Protein AF-A0A351MP19-F1 (afdb_monomer)

Solvent-accessible surface area (backbone atoms only — not comparable to full-atom values): 11324 Å² total; per-residue (Å²): 141,82,83,85,82,83,82,82,81,80,80,76,78,75,78,74,70,75,80,63,82,69,42,68,59,64,50,65,70,63,33,69,50,79,89,84,75,72,74,45,72,84,42,77,66,94,55,70,82,96,56,48,68,41,82,36,79,60,62,37,34,30,70,59,44,37,53,77,96,17,67,31,78,46,42,48,28,79,40,88,79,49,36,72,67,59,96,68,83,74,84,57,87,88,59,56,80,92,42,56,40,81,37,58,44,63,47,96,88,65,50,71,32,55,44,59,30,33,65,36,61,68,49,39,34,48,55,32,47,49,29,49,78,71,68,37,39,25,36,32,41,58,43,48,48,48,41,65,79,42,81,90,38,59,57,22,34,50,50,41,31,24,53,34,40,47,52,49,19,18,29,66,47,14,30,34,79,41,81,37,77,43,91,42,90,50,66,83,82,109

Radius of gyration: 21.26 Å; Cα contacts (8 Å, |Δi|>4): 312; chains: 1; bounding box: 38×35×91 Å

Mean predicted aligned error: 7.75 Å

Sequence (190 aa):
MGMMRLVVVTLAAAVAGGAGAQHQAMSVAEALTPYDGPVVTDVDTSRVDGKVMTGYQGWFMAPGDGYEPGWVHWGGVGGDPPRATVDMWPDMTEYGPDERFPANFRYADGRPGELFSSTVRATVLRHFEWMRDYGIDGAWIQRFTSCISNQADWNYQRTTAVLNLCREGANRTGRAFGVMYDTDFNQRAI

Foldseek 3Di:
DDDDDDDDDDPPPPPCPPPDPQAAFDALVRLPDDDDDAFDAPFPQVDPPPAQEEADDQFAFAPRNNFPDGGTQQAQQQDVVGDGPDPDQDDCVPPDPNFWHFTPDADPVGHTRTDGHLLDLSVLLVVLVCCLVVRHQAYAYEDEPCQCPDSVDSSNRSSSSSLSSNSVSCRVRNHHYHYDYDHDNDNVVD

Nearest PDB structures (foldseek):
  3rys-assembly2_B  TM=6.634E-01  e=2.072E-01  Paenarthrobacter aurescens TC1
  3pbm-assembly1_A  TM=6.446E-01  e=3.721E-01  Pseudomonas aeruginosa
  7zmb-assembly1_E  TM=4.858E-01  e=3.721E-01  Thermochaetoides thermophila DSM 1495
  9k73-assembly1_A  TM=6.131E-01  e=1.201E+00  Thermoanaerobacterium saccharolyticum
  1ikv-assembly1_A  TM=2.839E-01  e=1.314E-01  Human immunodeficiency virus 1

pLDDT: mean 88.24, std 17.85, range [34.69, 98.75]

Structure (mmCIF, N/CA/C/O backbone):
data_AF-A0A351MP19-F1
#
_entry.id   AF-A0A351MP19-F1
#
loop_
_atom_site.group_PDB
_atom_site.id
_atom_site.type_symbol
_atom_site.label_atom_id
_atom_site.label_alt_id
_atom_site.label_comp_id
_atom_site.label_asym_id
_atom_site.label_entity_id
_atom_site.label_seq_id
_atom_site.pdbx_PDB_ins_code
_atom_site.Cartn_x
_atom_site.Cartn_y
_atom_site.Cartn_z
_atom_site.occupancy
_atom_site.B_iso_or_equiv
_atom_site.auth_seq_id
_atom_site.auth_comp_id
_atom_site.auth_asym_id
_atom_site.auth_atom_id
_atom_site.pdbx_PDB_model_num
ATOM 1 N N . MET A 1 1 ? 13.961 6.591 -71.376 1.00 49.06 1 MET A N 1
ATOM 2 C CA . MET A 1 1 ? 14.781 6.820 -70.165 1.00 49.06 1 MET A CA 1
ATOM 3 C C . MET A 1 1 ? 14.248 8.054 -69.457 1.00 49.06 1 MET A C 1
ATOM 5 O O . MET A 1 1 ? 14.272 9.120 -70.049 1.00 49.06 1 MET A O 1
ATOM 9 N N . GLY A 1 2 ? 13.693 7.886 -68.254 1.00 43.91 2 GLY A N 1
ATOM 10 C CA . GLY A 1 2 ? 13.036 8.954 -67.489 1.00 43.91 2 GLY A CA 1
ATOM 11 C C . GLY A 1 2 ? 12.450 8.421 -66.179 1.00 43.91 2 GLY A C 1
ATOM 12 O O . GLY A 1 2 ? 11.254 8.212 -66.069 1.00 43.91 2 GLY A O 1
ATOM 13 N N . MET A 1 3 ? 13.361 8.102 -65.263 1.00 40.16 3 MET A N 1
ATOM 14 C CA . MET A 1 3 ? 13.259 7.571 -63.894 1.00 40.16 3 MET A CA 1
ATOM 15 C C . MET A 1 3 ? 11.912 7.740 -63.149 1.00 40.16 3 MET A C 1
ATOM 17 O O . MET A 1 3 ? 11.517 8.846 -62.789 1.00 40.16 3 MET A O 1
ATOM 21 N N . MET A 1 4 ? 11.261 6.615 -62.828 1.00 40.25 4 MET A N 1
ATOM 22 C CA . MET A 1 4 ? 10.110 6.539 -61.920 1.00 40.25 4 MET A CA 1
ATOM 23 C C . MET A 1 4 ? 10.607 6.645 -60.469 1.00 40.25 4 MET A C 1
ATOM 25 O O . MET A 1 4 ? 11.344 5.779 -59.999 1.00 40.25 4 MET A O 1
ATOM 29 N N . ARG A 1 5 ? 10.250 7.725 -59.765 1.00 43.53 5 ARG A N 1
ATOM 30 C CA . ARG A 1 5 ? 10.568 7.903 -58.339 1.00 43.53 5 ARG A CA 1
ATOM 31 C C . ARG A 1 5 ? 9.593 7.088 -57.491 1.00 43.53 5 ARG A C 1
ATOM 33 O O . ARG A 1 5 ? 8.423 7.441 -57.385 1.00 43.53 5 ARG A O 1
ATOM 40 N N . LEU A 1 6 ? 10.092 6.017 -56.883 1.00 36.94 6 LEU A N 1
ATOM 41 C CA . LEU A 1 6 ? 9.382 5.256 -55.861 1.00 36.94 6 LEU A CA 1
ATOM 42 C C . LEU A 1 6 ? 9.461 6.029 -54.535 1.00 36.94 6 LEU A C 1
ATOM 44 O O . LEU A 1 6 ? 10.543 6.183 -53.971 1.00 36.94 6 LEU A O 1
ATOM 48 N N . VAL A 1 7 ? 8.330 6.544 -54.056 1.00 42.56 7 VAL A N 1
ATOM 49 C CA . VAL A 1 7 ? 8.220 7.132 -52.715 1.00 42.56 7 VAL A CA 1
ATOM 50 C C . VAL A 1 7 ? 7.827 6.009 -51.762 1.00 42.56 7 VAL A C 1
ATOM 52 O O . VAL A 1 7 ? 6.696 5.533 -51.789 1.00 42.56 7 VAL A O 1
ATOM 55 N N . VAL A 1 8 ? 8.774 5.552 -50.945 1.00 43.69 8 VAL A N 1
ATOM 56 C CA . VAL A 1 8 ? 8.499 4.612 -49.854 1.00 43.69 8 VAL A CA 1
ATOM 57 C C . VAL A 1 8 ? 7.994 5.435 -48.673 1.00 43.69 8 VAL A C 1
ATOM 59 O O . VAL A 1 8 ? 8.759 6.160 -48.043 1.00 43.69 8 VAL A O 1
ATOM 62 N N . VAL A 1 9 ? 6.691 5.363 -48.404 1.00 40.19 9 VAL A N 1
ATOM 63 C CA . VAL A 1 9 ? 6.097 5.931 -47.190 1.00 40.19 9 VAL A CA 1
ATOM 64 C C . VAL A 1 9 ? 6.238 4.886 -46.091 1.00 40.19 9 VAL A C 1
ATOM 66 O O . VAL A 1 9 ? 5.477 3.923 -46.031 1.00 40.19 9 VAL A O 1
ATOM 69 N N . THR A 1 10 ? 7.243 5.046 -45.237 1.00 38.34 10 THR A N 1
ATOM 70 C CA . THR A 1 10 ? 7.389 4.222 -44.038 1.00 38.34 10 THR A CA 1
ATOM 71 C C . THR A 1 10 ? 6.330 4.667 -43.030 1.00 38.34 10 THR A C 1
ATOM 73 O O . THR A 1 10 ? 6.477 5.707 -42.390 1.00 38.34 10 THR A O 1
ATOM 76 N N . LEU A 1 11 ? 5.243 3.903 -42.892 1.00 37.41 11 LEU A N 1
ATOM 77 C CA . LEU A 1 11 ? 4.342 4.049 -41.750 1.00 37.41 11 LEU A CA 1
ATOM 78 C C . LEU A 1 11 ? 5.079 3.505 -40.519 1.00 37.41 11 LEU A C 1
ATOM 80 O O . LEU A 1 11 ? 5.076 2.304 -40.252 1.00 37.41 11 LEU A O 1
ATOM 84 N N . ALA A 1 12 ? 5.749 4.384 -39.778 1.00 39.72 12 ALA A N 1
ATOM 85 C CA . ALA A 1 12 ? 6.121 4.078 -38.408 1.00 39.72 12 ALA A CA 1
ATOM 86 C C . ALA A 1 12 ? 4.820 4.059 -37.596 1.00 39.72 12 ALA A C 1
ATOM 88 O O 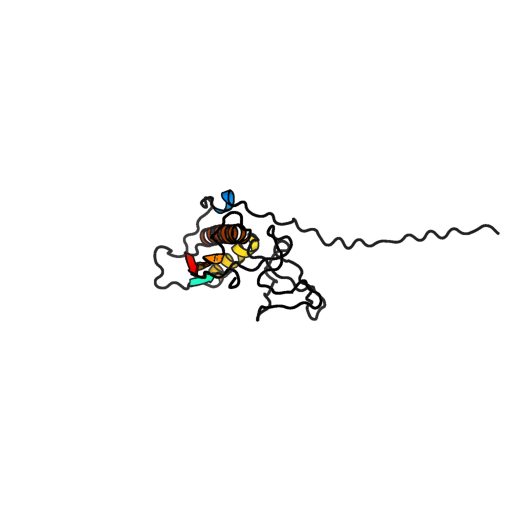. ALA A 1 12 ? 4.283 5.108 -37.242 1.00 39.72 12 ALA A O 1
ATOM 89 N N . ALA A 1 13 ? 4.278 2.867 -37.350 1.00 40.69 13 ALA A N 1
ATOM 90 C CA . ALA A 1 13 ? 3.271 2.693 -36.319 1.00 40.69 13 ALA A CA 1
ATOM 91 C C . ALA A 1 13 ? 3.952 3.006 -34.983 1.00 40.69 13 ALA A C 1
ATOM 93 O O . ALA A 1 13 ? 4.655 2.170 -34.416 1.00 40.69 13 ALA A O 1
ATOM 94 N N . ALA A 1 14 ? 3.796 4.241 -34.509 1.00 38.53 14 ALA A N 1
ATOM 95 C CA . ALA A 1 14 ? 4.039 4.546 -33.116 1.00 38.53 14 ALA A CA 1
ATOM 96 C C . ALA A 1 14 ? 3.057 3.682 -32.324 1.00 38.53 14 ALA A C 1
ATOM 98 O O . ALA A 1 14 ? 1.850 3.927 -32.329 1.00 38.53 14 ALA A O 1
ATOM 99 N N . VAL A 1 15 ? 3.570 2.637 -31.677 1.00 39.97 15 VAL A N 1
ATOM 100 C CA . VAL A 1 15 ? 2.883 2.036 -30.539 1.00 39.97 15 VAL A CA 1
ATOM 101 C C . VAL A 1 15 ? 2.849 3.144 -29.497 1.00 39.97 15 VAL A C 1
ATOM 103 O O . VAL A 1 15 ? 3.811 3.367 -28.768 1.00 39.97 15 VAL A O 1
ATOM 106 N N . ALA A 1 16 ? 1.763 3.912 -29.500 1.00 36.41 16 ALA A N 1
ATOM 107 C CA . ALA A 1 16 ? 1.390 4.728 -28.370 1.00 36.41 16 ALA A CA 1
ATOM 108 C C . ALA A 1 16 ? 1.079 3.741 -27.241 1.00 36.41 16 ALA A C 1
ATOM 110 O O . ALA A 1 16 ? -0.062 3.326 -27.056 1.00 36.41 16 ALA A O 1
ATOM 111 N N . GLY A 1 17 ? 2.120 3.301 -26.529 1.00 37.56 17 GLY A N 1
ATOM 112 C CA . GLY A 1 17 ? 1.947 2.872 -25.155 1.00 37.56 17 GLY A CA 1
ATOM 113 C C . GLY A 1 17 ? 1.295 4.059 -24.473 1.00 37.56 17 GLY A C 1
ATOM 114 O O . GLY A 1 17 ? 1.899 5.131 -24.424 1.00 37.56 17 GLY A O 1
ATOM 115 N N . GLY A 1 18 ? 0.022 3.917 -24.109 1.00 34.69 18 GLY A N 1
ATOM 116 C CA . GLY A 1 18 ? -0.700 4.968 -23.419 1.00 34.69 18 GLY A CA 1
ATOM 117 C C . GLY A 1 18 ? 0.140 5.367 -22.220 1.00 34.69 18 GLY A C 1
ATOM 118 O O . GLY A 1 18 ? 0.324 4.567 -21.307 1.00 34.69 18 GLY A O 1
ATOM 119 N N . ALA A 1 19 ? 0.706 6.571 -22.257 1.00 40.66 19 ALA A N 1
ATOM 120 C CA . ALA A 1 19 ? 1.254 7.190 -21.073 1.00 40.66 19 ALA A CA 1
ATOM 121 C C . ALA A 1 19 ? 0.043 7.475 -20.181 1.00 40.66 19 ALA A C 1
ATOM 123 O O . ALA A 1 19 ? -0.575 8.536 -20.272 1.00 40.66 19 ALA A O 1
ATOM 124 N N . GLY A 1 20 ? -0.361 6.470 -19.399 1.00 51.00 20 GLY A N 1
ATOM 125 C CA . GLY A 1 20 ? -1.205 6.687 -18.237 1.00 51.00 20 GLY A CA 1
ATOM 126 C C . GLY A 1 20 ? -0.564 7.799 -17.417 1.00 51.00 20 GLY A C 1
ATOM 127 O O . GLY A 1 20 ? 0.665 7.909 -17.381 1.00 51.00 20 GLY A O 1
ATOM 128 N N . ALA A 1 21 ? -1.387 8.679 -16.850 1.00 56.91 21 ALA A N 1
ATOM 129 C CA . ALA A 1 21 ? -0.898 9.755 -16.001 1.00 56.91 21 ALA A CA 1
ATOM 130 C C . ALA A 1 21 ? 0.102 9.170 -14.992 1.00 56.91 21 ALA A C 1
ATOM 132 O O . ALA A 1 21 ? -0.239 8.250 -14.253 1.00 56.91 21 ALA A O 1
ATOM 133 N N . GLN A 1 22 ? 1.349 9.646 -15.022 1.00 71.81 22 GLN A N 1
ATOM 134 C CA . GLN A 1 22 ? 2.359 9.197 -14.070 1.00 71.81 22 GLN A CA 1
ATOM 135 C C . GLN A 1 22 ? 1.891 9.582 -12.670 1.00 71.81 22 GLN A C 1
ATOM 137 O O . GLN A 1 22 ? 1.598 10.758 -12.421 1.00 71.81 22 GLN A O 1
ATOM 142 N N . HIS A 1 23 ? 1.826 8.601 -11.771 1.00 92.94 23 HIS A N 1
ATOM 143 C CA . HIS A 1 23 ? 1.527 8.874 -10.372 1.00 92.94 23 HIS A CA 1
ATOM 144 C C . HIS A 1 23 ? 2.607 9.780 -9.793 1.00 92.94 23 HIS A C 1
ATOM 146 O O . HIS A 1 23 ? 3.767 9.751 -10.207 1.00 92.94 23 HIS A O 1
ATOM 152 N N . GLN A 1 24 ? 2.203 10.625 -8.855 1.00 93.75 24 GLN A N 1
ATOM 153 C CA . GLN A 1 24 ? 3.095 11.554 -8.175 1.00 93.75 24 GLN A CA 1
ATOM 154 C C . GLN A 1 24 ? 3.256 11.107 -6.729 1.00 93.75 24 GLN A C 1
ATOM 156 O O . GLN A 1 24 ? 2.274 10.734 -6.086 1.00 93.75 24 GLN A O 1
ATOM 161 N N . ALA A 1 25 ? 4.482 11.178 -6.209 1.00 95.19 25 ALA A N 1
ATOM 162 C CA . ALA A 1 25 ? 4.711 10.955 -4.791 1.00 95.19 25 ALA A CA 1
ATOM 163 C C . ALA A 1 25 ? 3.924 11.970 -3.956 1.00 95.19 25 ALA A C 1
ATOM 165 O O . ALA A 1 25 ? 4.038 13.183 -4.141 1.00 95.19 25 ALA A O 1
ATOM 166 N N . MET A 1 26 ? 3.188 11.454 -2.976 1.00 96.12 26 MET A N 1
ATOM 167 C CA . MET A 1 26 ? 2.616 12.252 -1.903 1.00 96.12 26 MET A CA 1
ATOM 168 C C . MET A 1 26 ? 3.751 12.849 -1.070 1.00 96.12 26 MET A C 1
ATOM 170 O O . MET A 1 26 ? 4.668 12.138 -0.640 1.00 96.12 26 MET A O 1
ATOM 174 N N . SER A 1 27 ? 3.685 14.156 -0.815 1.00 95.94 27 SER A N 1
ATOM 175 C CA . SER A 1 27 ? 4.668 14.806 0.055 1.00 95.94 27 SER A CA 1
ATOM 176 C C . SER A 1 27 ? 4.526 14.311 1.499 1.00 95.94 27 SER A C 1
ATOM 178 O O . SER A 1 27 ? 3.437 13.953 1.942 1.00 95.94 27 SER A O 1
ATOM 180 N N . VAL A 1 28 ? 5.605 14.347 2.287 1.00 95.06 28 VAL A N 1
ATOM 181 C CA . VAL A 1 28 ? 5.530 13.977 3.716 1.00 95.06 28 VAL A CA 1
ATOM 182 C C . VAL A 1 28 ? 4.527 14.855 4.472 1.00 95.06 28 VAL A C 1
ATOM 184 O O . VAL A 1 28 ? 3.784 14.353 5.309 1.00 95.06 28 VAL A O 1
ATOM 187 N N . ALA A 1 29 ? 4.468 16.153 4.162 1.00 96.56 29 ALA A N 1
ATOM 188 C CA . ALA A 1 29 ? 3.532 17.078 4.800 1.00 96.56 29 ALA A CA 1
ATOM 189 C C . ALA A 1 29 ? 2.067 16.688 4.530 1.00 96.56 29 ALA A C 1
ATOM 191 O O . ALA A 1 29 ? 1.249 16.646 5.449 1.00 96.56 29 ALA A O 1
ATOM 192 N N . GLU A 1 30 ? 1.754 16.341 3.284 1.00 96.44 30 GLU A N 1
ATOM 193 C CA . GLU A 1 30 ? 0.435 15.852 2.882 1.00 96.44 30 GLU A CA 1
ATOM 194 C C . GLU A 1 30 ? 0.114 14.504 3.541 1.00 96.44 30 GLU A C 1
ATOM 196 O O . GLU A 1 30 ? -0.931 14.359 4.170 1.00 96.44 30 GLU A O 1
ATOM 201 N N . ALA A 1 31 ? 1.053 13.553 3.522 1.00 95.94 31 ALA A N 1
ATOM 202 C CA . ALA A 1 31 ? 0.867 12.231 4.120 1.00 95.94 31 ALA A CA 1
ATOM 203 C C . ALA A 1 31 ? 0.612 12.280 5.638 1.00 95.94 31 ALA A C 1
ATOM 205 O O . ALA A 1 31 ? -0.097 11.433 6.195 1.00 95.94 31 ALA A O 1
ATOM 206 N N . LEU A 1 32 ? 1.163 13.285 6.320 1.00 94.69 32 LEU A N 1
ATOM 207 C CA . LEU A 1 32 ? 0.968 13.513 7.752 1.00 94.69 32 LEU A CA 1
ATOM 208 C C . LEU A 1 32 ? -0.277 14.343 8.084 1.00 94.69 32 LEU A C 1
ATOM 210 O O . LEU A 1 32 ? -0.612 14.471 9.264 1.00 94.69 32 LEU A O 1
ATOM 214 N N . THR A 1 33 ? -0.976 14.881 7.085 1.00 96.19 33 THR A N 1
ATOM 215 C CA . THR A 1 33 ? -2.204 15.644 7.318 1.00 96.19 33 THR A CA 1
ATOM 216 C C . THR A 1 33 ? -3.306 14.708 7.842 1.00 96.19 33 THR A C 1
ATOM 218 O O . THR A 1 33 ? -3.500 13.614 7.296 1.00 96.19 33 THR A O 1
ATOM 221 N N . PRO A 1 34 ? -4.012 15.078 8.932 1.00 95.06 34 PRO A N 1
ATOM 222 C CA . PRO A 1 34 ? -5.155 14.314 9.419 1.00 95.06 34 PRO A CA 1
ATOM 223 C C . PRO A 1 34 ? -6.230 14.170 8.342 1.00 95.06 34 PRO A C 1
ATOM 225 O O . PRO A 1 34 ? -6.487 15.103 7.591 1.00 95.06 34 PRO A O 1
ATOM 228 N N . TYR A 1 35 ? -6.876 13.007 8.294 1.00 96.62 35 TYR A N 1
ATOM 229 C CA . TYR A 1 35 ? -7.996 12.791 7.384 1.00 96.62 35 TYR A CA 1
ATOM 230 C C . TYR A 1 35 ? -9.201 13.644 7.801 1.00 96.62 35 TYR A C 1
ATOM 232 O O . TYR A 1 35 ? -9.581 13.624 8.972 1.00 96.62 35 TYR A O 1
ATOM 240 N N . ASP A 1 36 ? -9.806 14.354 6.850 1.00 97.06 36 ASP A N 1
ATOM 241 C CA . ASP A 1 36 ? -10.944 15.262 7.052 1.00 97.06 36 ASP A CA 1
ATOM 242 C C . ASP A 1 36 ? -12.162 14.927 6.166 1.00 97.06 36 ASP A C 1
ATOM 244 O O . ASP A 1 36 ? -13.147 15.668 6.135 1.00 97.06 36 ASP A O 1
ATOM 248 N N . GLY A 1 37 ? -12.108 13.800 5.450 1.00 97.00 37 GLY A N 1
ATOM 249 C CA . GLY A 1 37 ? -13.165 13.352 4.549 1.00 97.00 37 GLY A CA 1
ATOM 250 C C . GLY A 1 37 ? -14.274 12.525 5.221 1.00 97.00 37 GLY A C 1
ATOM 251 O O . GLY A 1 37 ? -14.373 12.456 6.448 1.00 97.00 37 GLY A O 1
ATOM 252 N N . PRO A 1 38 ? -15.139 11.877 4.415 1.00 96.94 38 PRO A N 1
ATOM 253 C CA . PRO A 1 38 ? -16.258 11.080 4.913 1.00 96.94 38 PRO A CA 1
ATOM 254 C C . PRO A 1 38 ? -15.836 9.887 5.776 1.00 96.94 38 PRO A C 1
ATOM 256 O O . PRO A 1 38 ? -14.899 9.161 5.445 1.00 96.94 38 PRO A O 1
ATOM 259 N N . VAL A 1 39 ? -16.608 9.631 6.833 1.00 97.50 39 VAL A N 1
ATOM 260 C CA . VAL A 1 39 ? -16.409 8.499 7.744 1.00 97.50 39 VAL A CA 1
ATOM 261 C C . VAL A 1 39 ? -17.656 7.621 7.750 1.00 97.50 39 VAL A C 1
ATOM 263 O O . VAL A 1 39 ? -18.754 8.089 8.047 1.00 97.50 39 VAL A O 1
ATOM 266 N N . VAL A 1 40 ? -17.475 6.344 7.430 1.00 97.62 40 VAL A N 1
ATOM 267 C CA . VAL A 1 40 ? -18.477 5.280 7.556 1.00 97.62 40 VAL A CA 1
ATOM 268 C C . VAL A 1 40 ? -18.244 4.557 8.884 1.00 97.62 40 VAL A C 1
ATOM 270 O O . VAL A 1 40 ? -17.101 4.337 9.277 1.00 97.62 40 VAL A O 1
ATOM 273 N N . THR A 1 41 ? -19.309 4.185 9.595 1.00 95.19 41 THR A N 1
ATOM 274 C CA . THR A 1 41 ? -19.227 3.616 10.957 1.00 95.19 41 THR A CA 1
ATOM 275 C C . THR A 1 41 ? -19.912 2.252 11.078 1.00 95.19 41 THR A C 1
ATOM 277 O O . THR A 1 41 ? -20.517 1.950 12.104 1.00 95.19 41 THR A O 1
ATOM 280 N N . ASP A 1 42 ? -19.853 1.438 10.022 1.00 90.94 42 ASP A N 1
ATOM 281 C CA . ASP A 1 42 ? -20.509 0.122 9.966 1.00 90.94 42 ASP A CA 1
ATOM 282 C C . ASP A 1 42 ? -19.922 -0.880 10.975 1.00 90.94 42 ASP A C 1
ATOM 284 O O . ASP A 1 42 ? -20.651 -1.673 11.571 1.00 90.94 42 ASP A O 1
ATOM 28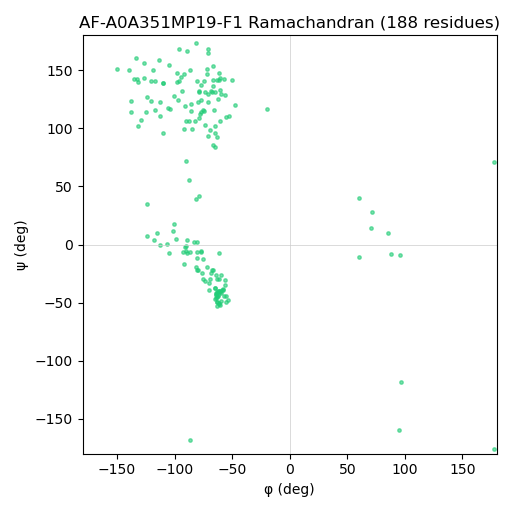8 N N . VAL A 1 43 ? -18.602 -0.845 11.186 1.00 95.00 43 VAL A N 1
ATOM 289 C CA . VAL A 1 43 ? -17.914 -1.642 12.211 1.00 95.00 43 VAL A CA 1
ATOM 290 C C . VAL A 1 43 ? -17.773 -0.813 13.484 1.00 95.00 43 VAL A C 1
ATOM 292 O O . VAL A 1 43 ? -17.278 0.312 13.453 1.00 95.00 43 VAL A O 1
ATOM 295 N N . ASP A 1 44 ? -18.132 -1.393 14.632 1.00 94.69 44 ASP A N 1
ATOM 296 C CA . ASP A 1 44 ? -17.743 -0.848 15.940 1.00 94.69 44 ASP A CA 1
ATOM 297 C C . ASP A 1 44 ? -16.216 -0.914 16.107 1.00 94.69 44 ASP A C 1
ATOM 299 O O . ASP A 1 44 ? -15.664 -1.978 16.387 1.00 94.69 44 ASP A O 1
ATOM 303 N N . THR A 1 45 ? -15.544 0.225 15.933 1.00 93.56 45 THR A N 1
ATOM 304 C CA . THR A 1 45 ? -14.085 0.369 16.051 1.00 93.56 45 THR A CA 1
ATOM 305 C C . THR A 1 45 ? -13.617 0.708 17.471 1.00 93.56 45 THR A C 1
ATOM 307 O O . THR A 1 45 ? -12.422 0.891 17.693 1.00 93.56 45 THR A O 1
ATOM 310 N N . SER A 1 46 ? -14.524 0.761 18.458 1.00 92.56 46 SER A N 1
ATOM 311 C CA . SER A 1 46 ? -14.175 1.046 19.861 1.00 92.56 46 SER A CA 1
ATOM 312 C C . SER A 1 46 ? -13.508 -0.132 20.582 1.00 92.56 46 SER A C 1
ATOM 314 O O . SER A 1 46 ? -12.977 0.030 21.682 1.00 92.56 46 SER A O 1
ATOM 316 N N . ARG A 1 47 ? -13.547 -1.328 19.981 1.00 91.94 47 ARG A N 1
ATOM 317 C CA . ARG A 1 47 ? -13.025 -2.579 20.540 1.00 91.94 47 ARG A CA 1
ATOM 318 C C . ARG A 1 47 ? -12.561 -3.528 19.440 1.00 91.94 47 ARG A C 1
ATOM 320 O O . ARG A 1 47 ? -13.105 -3.536 18.343 1.00 91.94 47 ARG A O 1
ATOM 327 N N . VAL A 1 48 ? -11.583 -4.365 19.776 1.00 93.00 48 VAL A N 1
ATOM 328 C CA . VAL A 1 48 ? -11.073 -5.430 18.894 1.00 93.00 48 VAL A CA 1
ATOM 329 C C . VAL A 1 48 ? -11.788 -6.770 19.105 1.00 93.00 48 VAL A C 1
ATOM 331 O O . VAL A 1 48 ? -11.697 -7.664 18.269 1.00 93.00 48 VAL A O 1
ATOM 334 N N . ASP A 1 49 ? -12.497 -6.927 20.224 1.00 95.56 49 ASP A N 1
ATOM 335 C CA . ASP A 1 49 ? -13.182 -8.175 20.560 1.00 95.56 49 ASP A CA 1
ATOM 336 C C . ASP A 1 49 ? -14.233 -8.539 19.498 1.00 95.56 49 ASP A C 1
ATOM 338 O O . ASP A 1 49 ? -15.006 -7.687 19.049 1.00 95.56 49 ASP A O 1
ATOM 342 N N . GLY A 1 50 ? -14.214 -9.803 19.068 1.00 95.81 50 GLY A N 1
ATOM 343 C CA . GLY A 1 50 ? -15.110 -10.323 18.036 1.00 95.81 50 GLY A CA 1
ATOM 344 C C . GLY A 1 50 ? -14.848 -9.809 16.615 1.00 95.81 50 GLY A C 1
ATOM 345 O O . GLY A 1 50 ? -15.723 -9.982 15.771 1.00 95.81 50 GLY A O 1
ATOM 346 N N . LYS A 1 51 ? -13.697 -9.172 16.340 1.00 96.94 51 LYS A N 1
ATOM 347 C CA . LYS A 1 51 ? -13.350 -8.646 15.008 1.00 96.94 51 LYS A CA 1
ATOM 348 C C . LYS A 1 51 ? -12.452 -9.581 14.206 1.00 96.94 51 LYS A C 1
ATOM 350 O O . LYS A 1 51 ? -11.479 -10.126 14.729 1.00 96.94 51 LYS A O 1
ATOM 355 N N . VAL A 1 52 ? -12.722 -9.688 12.908 1.00 97.75 52 VAL A N 1
ATOM 356 C CA . VAL A 1 52 ? -11.813 -10.294 11.929 1.00 97.75 52 VAL A CA 1
ATOM 357 C C . VAL A 1 52 ? -10.855 -9.220 11.423 1.00 97.75 52 VAL A C 1
ATOM 359 O O . VAL A 1 52 ? -11.229 -8.348 10.642 1.00 97.75 52 VAL A O 1
ATOM 362 N N . MET A 1 53 ? -9.604 -9.284 11.873 1.00 97.69 53 MET A N 1
ATOM 363 C CA . MET A 1 53 ? -8.558 -8.327 11.509 1.00 97.69 53 MET A CA 1
ATOM 364 C C . MET A 1 53 ? -7.516 -8.983 10.602 1.00 97.69 53 MET A C 1
ATOM 366 O O . MET A 1 53 ? -7.080 -10.100 10.876 1.00 97.69 53 MET A O 1
ATOM 370 N N . THR A 1 54 ? -7.058 -8.271 9.571 1.00 97.69 54 THR A N 1
ATOM 371 C CA . THR A 1 54 ? -5.932 -8.709 8.726 1.00 97.69 54 THR A CA 1
ATOM 372 C C . THR A 1 54 ? -4.650 -7.940 9.037 1.00 97.69 54 THR A C 1
ATOM 374 O O . THR A 1 54 ? -4.694 -6.791 9.471 1.00 97.69 54 THR A O 1
ATOM 377 N N . GLY A 1 55 ? -3.489 -8.537 8.772 1.00 97.38 55 GLY A N 1
ATOM 378 C CA . GLY A 1 55 ? -2.258 -7.767 8.581 1.00 97.38 55 GLY A CA 1
ATOM 379 C C . GLY A 1 55 ? -2.278 -7.086 7.211 1.00 97.38 55 GLY A C 1
ATOM 380 O O . GLY A 1 55 ? -2.742 -7.683 6.241 1.00 97.38 55 GLY A O 1
ATOM 381 N N . TYR A 1 56 ? -1.789 -5.849 7.122 1.00 97.81 56 TYR A N 1
ATOM 382 C CA . TYR A 1 56 ? -1.678 -5.126 5.856 1.00 97.81 56 TYR A CA 1
ATOM 383 C C . TYR A 1 56 ? -0.245 -4.648 5.622 1.00 97.81 56 TYR A C 1
ATOM 385 O O . TYR A 1 56 ? 0.260 -3.780 6.339 1.00 97.81 56 TYR A O 1
ATOM 393 N N . GLN A 1 57 ? 0.388 -5.202 4.587 1.00 95.19 57 GLN A N 1
ATOM 394 C CA . GLN A 1 57 ? 1.735 -4.861 4.134 1.00 95.19 57 GLN A CA 1
ATOM 395 C C . GLN A 1 57 ? 1.653 -4.129 2.792 1.00 95.19 57 GLN A C 1
ATOM 397 O O . GLN A 1 57 ? 1.565 -4.734 1.727 1.00 95.19 57 GLN A O 1
ATOM 402 N N . GLY A 1 58 ? 1.672 -2.797 2.826 1.00 95.50 58 GLY A N 1
ATOM 403 C CA . GLY A 1 58 ? 1.657 -1.978 1.611 1.00 95.50 58 GLY A CA 1
ATOM 404 C C . GLY A 1 58 ? 3.060 -1.723 1.059 1.00 95.50 58 GLY A C 1
ATOM 405 O O . GLY A 1 58 ? 3.470 -0.575 0.928 1.00 95.50 58 GLY A O 1
ATOM 406 N N . TRP A 1 59 ? 3.818 -2.78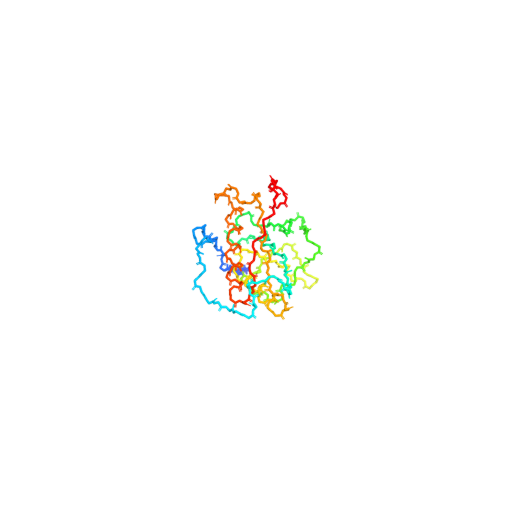6 0.791 1.00 94.62 59 TRP A N 1
ATOM 407 C CA . TRP A 1 59 ? 5.241 -2.694 0.447 1.00 94.62 59 TRP A CA 1
ATOM 408 C C . TRP A 1 59 ? 5.570 -2.908 -1.037 1.00 94.62 59 TRP A C 1
ATOM 410 O O . TRP A 1 59 ? 6.692 -2.659 -1.457 1.00 94.62 59 TRP A O 1
ATOM 420 N N . PHE A 1 60 ? 4.594 -3.297 -1.851 1.00 97.25 60 PHE A N 1
ATOM 421 C CA . PHE A 1 60 ? 4.776 -3.542 -3.277 1.00 97.25 60 PHE A CA 1
ATOM 422 C C . PHE A 1 60 ? 4.840 -2.224 -4.050 1.00 97.25 60 PHE A C 1
ATOM 424 O O . PHE A 1 60 ? 3.916 -1.427 -3.938 1.00 97.25 60 PHE A O 1
ATOM 431 N N . MET A 1 61 ? 5.901 -1.994 -4.822 1.00 96.81 61 MET A N 1
ATOM 432 C CA . MET A 1 61 ? 6.103 -0.750 -5.589 1.00 96.81 61 MET A CA 1
ATOM 433 C C . MET A 1 61 ? 6.367 -1.061 -7.060 1.00 96.81 61 MET A C 1
ATOM 435 O O . MET A 1 61 ? 6.833 -2.159 -7.379 1.00 96.81 61 MET A O 1
ATOM 439 N N . ALA A 1 62 ? 6.088 -0.108 -7.946 1.00 97.25 62 ALA A N 1
ATOM 440 C CA . ALA A 1 62 ? 6.240 -0.273 -9.386 1.00 97.25 62 ALA A CA 1
ATOM 441 C C . ALA A 1 62 ? 6.829 0.982 -10.057 1.00 97.25 62 ALA A C 1
ATOM 443 O O . ALA A 1 62 ? 6.587 2.100 -9.610 1.00 97.25 62 ALA A O 1
ATOM 444 N N . PRO A 1 63 ? 7.574 0.846 -11.170 1.00 95.94 63 PRO A N 1
ATOM 445 C CA . PRO A 1 63 ? 8.054 1.997 -11.927 1.00 95.94 63 PRO A CA 1
ATOM 446 C C . PRO A 1 63 ? 6.907 2.913 -12.372 1.00 95.94 63 PRO A C 1
ATOM 448 O O . PRO A 1 63 ? 5.957 2.458 -13.006 1.00 95.94 63 PRO A O 1
ATOM 451 N N . GLY A 1 64 ? 7.025 4.212 -12.090 1.00 94.94 64 GLY A N 1
ATOM 452 C CA . GLY A 1 64 ? 6.009 5.208 -12.452 1.00 94.94 64 GLY A CA 1
ATOM 453 C C . GLY A 1 64 ? 4.863 5.361 -11.444 1.00 94.94 64 GLY A C 1
ATOM 454 O O . GLY A 1 64 ? 3.900 6.064 -11.746 1.00 94.94 64 GLY A O 1
ATOM 455 N N . ASP A 1 65 ? 4.967 4.749 -10.259 1.00 96.06 65 ASP A N 1
ATOM 456 C CA . ASP A 1 65 ? 4.024 4.930 -9.144 1.00 96.06 65 ASP A CA 1
ATOM 457 C C . ASP A 1 65 ? 4.261 6.218 -8.319 1.00 96.06 65 ASP A C 1
ATOM 459 O O . ASP A 1 65 ? 3.554 6.487 -7.348 1.00 96.06 65 ASP A O 1
ATOM 463 N N . GLY A 1 66 ? 5.237 7.033 -8.726 1.00 94.75 66 GLY A N 1
ATOM 464 C CA . GLY A 1 66 ? 5.628 8.274 -8.060 1.00 94.75 66 GLY A CA 1
ATOM 465 C C . GLY A 1 66 ? 6.805 8.126 -7.097 1.00 94.75 66 GLY A C 1
ATOM 466 O O . GLY A 1 66 ? 7.342 9.144 -6.667 1.00 94.75 66 GLY A O 1
ATOM 467 N N . TYR A 1 67 ? 7.247 6.901 -6.799 1.00 94.75 67 TYR A N 1
ATOM 468 C CA . TYR A 1 67 ? 8.359 6.609 -5.901 1.00 94.75 67 TYR A CA 1
ATOM 469 C C . TYR A 1 67 ? 9.480 5.843 -6.619 1.00 94.75 67 TYR A C 1
ATOM 471 O O . TYR A 1 67 ? 9.264 4.939 -7.422 1.00 94.75 67 TYR A O 1
ATOM 479 N N . GLU A 1 68 ? 10.722 6.191 -6.295 1.00 92.75 68 GLU A N 1
ATOM 480 C CA . GLU A 1 68 ? 11.906 5.420 -6.687 1.00 92.75 68 GLU A CA 1
ATOM 481 C C . GLU A 1 68 ? 12.170 4.317 -5.647 1.00 92.75 68 GLU A C 1
ATOM 483 O O . GLU A 1 68 ? 11.853 4.527 -4.474 1.00 92.75 68 GLU A O 1
ATOM 488 N N . PRO A 1 69 ? 12.759 3.158 -6.015 1.00 92.44 69 PRO A N 1
ATOM 489 C CA . PRO A 1 69 ? 13.464 2.858 -7.272 1.00 92.44 69 PRO A CA 1
ATOM 490 C C . PRO A 1 69 ? 12.647 2.072 -8.325 1.00 92.44 69 PRO A C 1
ATOM 492 O O . PRO A 1 69 ? 13.227 1.433 -9.206 1.00 92.44 69 PRO A O 1
ATOM 495 N N . GLY A 1 70 ? 11.316 2.028 -8.219 1.00 94.44 70 GLY A N 1
ATOM 496 C CA . GLY A 1 70 ? 10.461 1.211 -9.085 1.00 94.44 70 GLY A CA 1
ATOM 497 C C . GLY A 1 70 ? 10.085 -0.131 -8.451 1.00 94.44 70 GLY A C 1
ATOM 498 O O . GLY A 1 70 ? 9.403 -0.147 -7.434 1.00 94.44 70 GLY A O 1
ATOM 499 N N . TRP A 1 71 ? 10.467 -1.268 -9.048 1.00 96.06 71 TRP A N 1
ATOM 500 C CA . TRP A 1 71 ? 10.032 -2.588 -8.562 1.00 96.06 71 TRP A CA 1
ATOM 501 C C . TRP A 1 71 ? 10.589 -2.914 -7.168 1.00 96.06 71 TRP A C 1
ATOM 503 O O . TRP A 1 71 ? 11.793 -3.107 -7.002 1.00 96.06 71 TRP A O 1
ATOM 513 N N . VAL A 1 72 ? 9.699 -3.055 -6.183 1.00 95.31 72 VAL A N 1
ATOM 514 C CA . VAL A 1 72 ? 10.030 -3.474 -4.809 1.00 95.31 72 VAL A CA 1
ATOM 515 C C . VAL A 1 72 ? 9.068 -4.585 -4.378 1.00 95.31 72 VAL A C 1
ATOM 517 O O . VAL A 1 72 ? 7.886 -4.543 -4.718 1.00 95.31 72 VAL A O 1
ATOM 520 N N . HIS A 1 73 ? 9.582 -5.606 -3.681 1.00 94.81 73 HIS A N 1
ATOM 521 C CA . HIS A 1 73 ? 8.893 -6.841 -3.246 1.00 94.81 73 HIS A CA 1
ATOM 522 C C . HIS A 1 73 ? 8.296 -7.743 -4.340 1.00 94.81 73 HIS A C 1
ATOM 524 O O . HIS A 1 73 ? 7.973 -8.898 -4.069 1.00 94.81 73 HIS A O 1
ATOM 530 N N . TRP A 1 74 ? 8.222 -7.280 -5.586 1.00 96.56 74 TRP A N 1
ATOM 531 C CA . TRP A 1 74 ? 7.838 -8.117 -6.722 1.00 96.56 74 TRP A CA 1
ATOM 532 C C . TRP A 1 74 ? 8.977 -9.006 -7.240 1.00 96.56 74 TRP A C 1
ATOM 534 O O . TRP A 1 74 ? 8.720 -10.038 -7.859 1.00 96.56 74 TRP A O 1
ATOM 544 N N . GLY A 1 75 ? 10.231 -8.636 -6.965 1.00 93.81 75 GLY A N 1
ATOM 545 C CA . GLY A 1 75 ? 11.428 -9.293 -7.486 1.00 93.81 75 GLY A CA 1
ATOM 546 C C . GLY A 1 75 ? 11.966 -8.608 -8.744 1.00 93.81 75 GLY A C 1
ATOM 547 O O . GLY A 1 75 ? 11.654 -7.456 -9.035 1.00 93.81 75 GLY A O 1
ATOM 548 N N . GLY A 1 76 ? 12.773 -9.327 -9.525 1.00 93.94 76 GLY A N 1
ATOM 549 C CA . GLY A 1 76 ? 13.300 -8.872 -10.816 1.00 93.94 76 GLY A CA 1
ATOM 550 C C . GLY A 1 76 ? 12.285 -8.977 -11.958 1.00 93.94 76 GLY A C 1
ATOM 551 O O . GLY A 1 76 ? 12.640 -9.437 -13.042 1.00 93.94 76 GLY A O 1
ATOM 552 N N . VAL A 1 77 ? 11.021 -8.610 -11.727 1.00 96.12 77 VAL A N 1
ATOM 553 C CA . VAL A 1 77 ? 9.908 -8.809 -12.680 1.00 96.12 77 VAL A CA 1
ATOM 554 C C . VAL A 1 77 ? 10.032 -7.961 -13.945 1.00 96.12 77 VAL A C 1
ATOM 556 O O . VAL A 1 77 ? 9.463 -8.319 -14.968 1.00 96.12 77 VAL A O 1
ATOM 559 N N . GLY A 1 78 ? 10.786 -6.861 -13.898 1.00 93.62 78 GLY A N 1
ATOM 560 C CA . GLY A 1 78 ? 11.132 -6.050 -15.070 1.00 93.62 78 GLY A CA 1
ATOM 561 C C . GLY A 1 78 ? 12.436 -6.456 -15.769 1.00 93.62 78 GLY A C 1
ATOM 562 O O . GLY A 1 78 ? 12.808 -5.819 -16.748 1.00 93.62 78 GLY A O 1
ATOM 563 N N . GLY A 1 79 ? 13.159 -7.457 -15.254 1.00 94.12 79 GLY A N 1
ATOM 564 C CA . GLY A 1 79 ? 14.441 -7.903 -15.806 1.00 94.12 79 GLY A CA 1
ATOM 565 C C . GLY A 1 79 ? 14.298 -8.846 -17.002 1.00 94.12 79 GLY A C 1
ATOM 566 O O . GLY A 1 79 ? 13.199 -9.298 -17.316 1.00 94.12 79 GLY A O 1
ATOM 567 N N . ASP A 1 80 ? 15.423 -9.175 -17.638 1.00 94.00 80 ASP A N 1
ATOM 568 C CA . ASP A 1 80 ? 15.515 -10.166 -18.715 1.00 94.00 80 ASP A CA 1
ATOM 569 C C . ASP A 1 80 ? 16.651 -11.174 -18.410 1.00 94.00 80 ASP A C 1
ATOM 571 O O . ASP A 1 80 ? 17.825 -10.793 -18.452 1.00 94.00 80 ASP A O 1
ATOM 575 N N . PRO A 1 81 ? 16.346 -12.432 -18.027 1.00 93.38 81 PRO A N 1
ATOM 576 C CA . PRO A 1 81 ? 15.005 -12.988 -17.859 1.00 93.38 81 PRO A CA 1
ATOM 577 C C . PRO A 1 81 ? 14.289 -12.436 -16.608 1.00 93.38 81 PRO A C 1
ATOM 579 O O . PRO A 1 81 ? 14.941 -12.121 -15.605 1.00 93.38 81 PRO A O 1
ATOM 582 N N . PRO A 1 82 ? 12.948 -12.363 -16.621 1.00 95.25 82 PRO A N 1
ATOM 583 C CA . PRO A 1 82 ? 12.163 -11.879 -15.489 1.00 95.25 82 PRO A CA 1
ATOM 584 C C . PRO A 1 82 ? 12.153 -12.895 -14.335 1.00 95.25 82 PRO A C 1
ATOM 586 O O . PRO A 1 82 ? 12.152 -14.110 -14.551 1.00 95.25 82 PRO A O 1
ATOM 589 N N . ARG A 1 83 ? 12.118 -12.416 -13.084 1.00 95.31 83 ARG A N 1
ATOM 590 C CA . ARG A 1 83 ? 12.008 -13.273 -11.885 1.00 95.31 83 ARG A CA 1
ATOM 591 C C . ARG A 1 83 ? 11.039 -12.676 -10.870 1.00 95.31 83 ARG A C 1
ATOM 593 O O . ARG A 1 83 ? 11.262 -11.560 -10.413 1.00 95.31 83 ARG A O 1
ATOM 600 N N . ALA A 1 84 ? 10.012 -13.428 -10.487 1.00 95.06 84 ALA A N 1
ATOM 601 C CA . ALA A 1 84 ? 9.106 -13.059 -9.402 1.00 95.06 84 ALA A CA 1
ATOM 602 C C . ALA A 1 84 ? 9.596 -13.634 -8.064 1.00 95.06 84 ALA A C 1
ATOM 604 O O . ALA A 1 84 ? 10.182 -14.717 -8.034 1.00 95.06 84 ALA A O 1
ATOM 605 N N . THR A 1 85 ? 9.356 -12.914 -6.970 1.00 94.12 85 THR A N 1
ATOM 606 C CA . THR A 1 85 ? 9.635 -13.376 -5.592 1.00 94.12 85 THR A CA 1
ATOM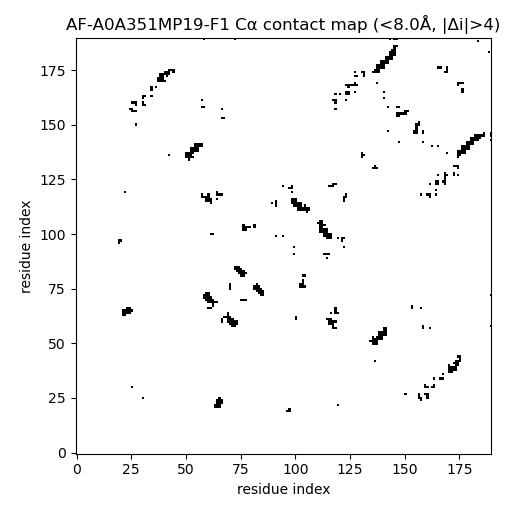 607 C C . THR A 1 85 ? 8.376 -13.732 -4.808 1.00 94.12 85 THR A C 1
ATOM 609 O O . THR A 1 85 ? 8.475 -14.110 -3.646 1.00 94.12 85 THR A O 1
ATOM 612 N N . VAL A 1 86 ? 7.202 -13.596 -5.425 1.00 94.50 86 VAL A N 1
ATOM 613 C CA . VAL A 1 86 ? 5.907 -13.936 -4.828 1.00 94.50 86 VAL A CA 1
ATOM 614 C C . VAL A 1 86 ? 5.490 -15.353 -5.211 1.00 94.50 86 VAL A C 1
ATOM 616 O O . VAL A 1 86 ? 5.715 -15.783 -6.343 1.00 94.50 86 VAL A O 1
ATOM 619 N N . ASP A 1 87 ? 4.839 -16.055 -4.286 1.00 94.00 87 ASP A N 1
ATOM 620 C CA . ASP A 1 87 ? 4.291 -17.395 -4.540 1.00 94.00 87 ASP A CA 1
ATOM 621 C C . ASP A 1 87 ? 3.013 -17.347 -5.391 1.00 94.00 87 ASP A C 1
ATOM 623 O O . ASP A 1 87 ? 2.716 -18.277 -6.141 1.00 94.00 87 ASP A O 1
ATOM 627 N N . MET A 1 88 ? 2.249 -16.255 -5.276 1.00 94.75 88 MET A N 1
ATOM 628 C CA . MET A 1 88 ? 0.978 -16.054 -5.967 1.00 94.75 88 MET A CA 1
ATOM 629 C C . MET A 1 88 ? 1.014 -14.764 -6.781 1.00 94.75 88 MET A C 1
ATOM 631 O O . MET A 1 88 ? 1.311 -13.690 -6.256 1.00 94.75 88 MET A O 1
ATOM 635 N N . TRP A 1 89 ? 0.690 -14.875 -8.069 1.00 94.44 89 TRP A N 1
ATOM 636 C CA . TRP A 1 89 ? 0.499 -13.719 -8.940 1.00 94.44 89 TRP A CA 1
ATOM 637 C C . TRP A 1 89 ? -0.886 -13.108 -8.685 1.00 94.44 89 TRP A C 1
ATOM 639 O O . TRP A 1 89 ? -1.861 -13.866 -8.672 1.00 94.44 89 TRP A O 1
ATOM 649 N N . PRO A 1 90 ? -1.007 -11.784 -8.482 1.00 95.19 90 PRO A N 1
ATOM 650 C CA . PRO A 1 90 ? -2.296 -11.171 -8.185 1.00 95.19 90 PRO A CA 1
ATOM 651 C C . PRO A 1 90 ? -3.246 -11.267 -9.382 1.00 95.19 90 PRO A C 1
ATOM 653 O O . PRO A 1 90 ? -2.840 -11.095 -10.536 1.00 95.19 90 PRO A O 1
ATOM 656 N N . ASP A 1 91 ? -4.527 -11.508 -9.104 1.00 95.19 91 ASP A N 1
ATOM 657 C CA . ASP A 1 91 ? -5.563 -11.312 -10.109 1.00 95.19 91 ASP A CA 1
ATOM 658 C C . ASP A 1 91 ? -5.819 -9.816 -10.268 1.00 95.19 91 ASP A C 1
ATOM 660 O O . ASP A 1 91 ? -6.253 -9.129 -9.343 1.00 95.19 91 ASP A O 1
ATOM 664 N N . MET A 1 92 ? -5.522 -9.308 -11.458 1.00 96.50 92 MET A N 1
ATOM 665 C CA . MET A 1 92 ? -5.651 -7.894 -11.746 1.00 96.50 92 MET A CA 1
ATOM 666 C C . MET A 1 92 ? -7.033 -7.529 -12.292 1.00 96.50 92 MET A C 1
ATOM 668 O O . MET A 1 92 ? -7.243 -6.356 -12.554 1.00 96.50 92 MET A O 1
ATOM 672 N N . THR A 1 93 ? -7.990 -8.442 -12.501 1.00 95.81 93 THR A N 1
ATOM 673 C CA . THR A 1 93 ? -9.240 -8.154 -13.248 1.00 95.81 93 THR A CA 1
ATOM 674 C C . THR A 1 93 ? -10.089 -6.997 -12.716 1.00 95.81 93 THR A C 1
ATOM 676 O O . THR A 1 93 ? -10.725 -6.320 -13.518 1.00 95.81 93 THR A O 1
ATOM 679 N N . GLU A 1 94 ? -10.079 -6.729 -11.410 1.00 97.25 94 GLU A N 1
ATOM 680 C CA . GLU A 1 94 ? -10.869 -5.650 -10.785 1.00 97.25 94 GLU A CA 1
ATOM 681 C C . GLU A 1 94 ? -10.146 -4.291 -10.729 1.00 97.25 94 GLU A C 1
ATOM 683 O O . GLU A 1 94 ? -10.748 -3.277 -10.367 1.00 97.25 94 GLU A O 1
ATOM 688 N N . TYR A 1 95 ? -8.860 -4.249 -11.088 1.00 97.75 95 TYR A N 1
ATOM 689 C CA . TYR A 1 95 ? -8.063 -3.024 -11.079 1.00 97.75 95 TYR A CA 1
ATOM 690 C C . TYR A 1 95 ? -8.327 -2.179 -12.328 1.00 97.75 95 TYR A C 1
ATOM 692 O O . TYR A 1 95 ? -8.453 -2.687 -13.449 1.00 97.75 95 TYR A O 1
ATOM 700 N N . GLY A 1 96 ? -8.382 -0.869 -12.137 1.00 96.69 96 GLY A N 1
ATOM 701 C CA . GLY A 1 96 ? -8.453 0.134 -13.183 1.00 96.69 96 GLY A CA 1
ATOM 702 C C . GLY A 1 96 ? -7.142 0.267 -13.965 1.00 96.69 96 GLY A C 1
ATOM 703 O O . GLY A 1 96 ? -6.107 -0.288 -13.586 1.00 96.69 96 GLY A O 1
ATOM 704 N N . PRO A 1 97 ? -7.172 0.984 -15.099 1.00 95.25 97 PRO A N 1
ATOM 705 C CA . PRO A 1 97 ? -5.994 1.186 -15.941 1.00 95.25 97 PRO A CA 1
ATOM 706 C C . PRO A 1 97 ? -4.875 1.973 -15.244 1.00 95.25 97 PRO A C 1
ATOM 708 O O . PRO A 1 97 ? -3.714 1.796 -15.589 1.00 95.25 97 PRO A O 1
ATOM 711 N N . ASP A 1 98 ? -5.201 2.823 -14.271 1.00 95.25 98 ASP A N 1
ATOM 712 C CA . ASP A 1 98 ? -4.243 3.614 -13.495 1.00 95.25 98 ASP A CA 1
ATOM 713 C C . ASP A 1 98 ? -3.518 2.801 -12.415 1.00 95.25 98 ASP A C 1
ATOM 715 O O . ASP A 1 98 ? -2.596 3.297 -11.786 1.00 95.25 98 ASP A O 1
ATOM 719 N N . GLU A 1 99 ? -3.877 1.542 -12.204 1.00 96.94 99 GLU A N 1
ATOM 720 C CA . GLU A 1 99 ? -3.318 0.715 -11.126 1.00 96.94 99 GLU A CA 1
ATOM 721 C C . GLU A 1 99 ? -2.471 -0.438 -11.652 1.00 96.94 99 GLU A C 1
ATOM 723 O O . GLU A 1 99 ? -1.943 -1.236 -10.879 1.00 96.94 99 GLU A O 1
ATOM 728 N N . ARG A 1 100 ? -2.368 -0.541 -12.977 1.00 97.38 100 ARG A N 1
ATOM 729 C CA . ARG A 1 100 ? -1.740 -1.648 -13.684 1.00 97.38 100 ARG A CA 1
ATOM 730 C C . ARG A 1 100 ? -0.396 -1.214 -14.237 1.00 97.38 100 ARG A C 1
ATOM 732 O O . ARG A 1 100 ? -0.312 -0.357 -15.114 1.00 97.38 100 ARG A O 1
ATOM 739 N N . PHE A 1 101 ? 0.650 -1.866 -13.756 1.00 96.75 101 PHE A N 1
ATOM 740 C CA . PHE A 1 101 ? 2.022 -1.645 -14.180 1.00 96.75 101 PHE A CA 1
ATOM 741 C C . PHE A 1 101 ? 2.524 -2.887 -14.923 1.00 96.75 101 PHE A C 1
ATOM 743 O O . PHE A 1 101 ? 2.498 -3.986 -14.357 1.00 96.75 101 PHE A O 1
ATOM 750 N N . PRO A 1 102 ? 2.968 -2.758 -16.186 1.00 95.44 102 PRO A N 1
ATOM 751 C CA . PRO A 1 102 ? 3.387 -3.905 -16.980 1.00 95.44 102 PRO A CA 1
ATOM 752 C C . PRO A 1 102 ? 4.712 -4.475 -16.462 1.00 95.44 102 PRO A C 1
ATOM 754 O O . PRO A 1 102 ? 5.730 -3.785 -16.425 1.00 95.44 102 PRO A O 1
ATOM 757 N N . ALA A 1 103 ? 4.711 -5.758 -16.110 1.00 95.94 103 ALA A N 1
ATOM 758 C CA . ALA A 1 103 ? 5.913 -6.533 -15.830 1.00 95.94 103 ALA A CA 1
ATOM 759 C C . ALA A 1 103 ? 6.450 -7.186 -17.116 1.00 95.94 103 ALA A C 1
ATOM 761 O O . ALA A 1 103 ? 5.741 -7.305 -18.117 1.00 95.94 103 ALA A O 1
ATOM 762 N N . ASN A 1 104 ? 7.682 -7.699 -17.090 1.00 96.44 104 ASN A N 1
ATOM 763 C CA . ASN A 1 104 ? 8.236 -8.488 -18.195 1.00 96.44 104 ASN A CA 1
ATOM 764 C C . ASN A 1 104 ? 7.766 -9.958 -18.147 1.00 96.44 104 ASN A C 1
ATOM 766 O O . ASN A 1 104 ? 8.525 -10.877 -18.424 1.00 96.44 104 ASN A O 1
ATOM 770 N N . PHE A 1 105 ? 6.503 -10.193 -17.787 1.00 95.06 105 PHE A N 1
ATOM 771 C CA . PHE A 1 105 ? 5.841 -11.498 -17.851 1.00 95.06 105 PHE A CA 1
ATOM 772 C C . PHE A 1 105 ? 4.722 -11.466 -18.891 1.00 95.06 105 PHE A C 1
ATOM 774 O O . PHE A 1 105 ? 4.214 -10.403 -19.250 1.00 95.06 105 PHE A O 1
ATOM 781 N N . ARG A 1 106 ? 4.319 -12.639 -19.387 1.00 95.00 106 ARG A N 1
ATOM 782 C CA . ARG A 1 106 ? 3.162 -12.789 -20.277 1.00 95.00 106 ARG A CA 1
ATOM 783 C C . ARG A 1 106 ? 2.312 -13.972 -19.850 1.00 95.00 106 ARG A C 1
ATOM 785 O O . ARG A 1 106 ? 2.845 -15.011 -19.465 1.00 95.00 106 ARG A O 1
ATOM 792 N N . TYR A 1 107 ? 1.001 -13.816 -19.963 1.00 92.69 107 TYR A N 1
ATOM 793 C CA . TYR A 1 107 ? 0.058 -14.919 -19.842 1.00 92.69 107 TYR A CA 1
ATOM 794 C C . TYR A 1 107 ? 0.154 -15.848 -21.060 1.00 92.69 107 TYR A C 1
ATOM 796 O O . TYR A 1 107 ? 0.696 -15.482 -22.106 1.00 92.69 107 TYR A O 1
ATOM 804 N N . ALA A 1 108 ? -0.410 -17.053 -20.944 1.00 94.75 108 ALA A N 1
ATOM 805 C CA . ALA A 1 108 ? -0.419 -18.043 -22.026 1.00 94.75 108 ALA A CA 1
ATOM 806 C C . ALA A 1 108 ? -1.125 -17.545 -23.303 1.00 94.75 108 ALA A C 1
ATOM 808 O O . ALA A 1 108 ? -0.796 -17.979 -24.402 1.00 94.75 108 ALA A O 1
ATOM 809 N N . ASP A 1 109 ? -2.068 -16.614 -23.159 1.00 94.50 109 ASP A N 1
ATOM 810 C CA . ASP A 1 109 ? -2.780 -15.961 -24.263 1.00 94.50 109 ASP A CA 1
ATOM 811 C C . ASP A 1 109 ? -2.012 -14.773 -24.883 1.00 94.50 109 ASP A C 1
ATOM 813 O O . ASP A 1 109 ? -2.508 -14.115 -25.796 1.00 94.50 109 ASP A O 1
ATOM 817 N N . GLY A 1 110 ? -0.795 -14.492 -24.407 1.00 93.94 110 GLY A N 1
ATOM 818 C CA . GLY A 1 110 ? 0.081 -13.436 -24.910 1.00 93.94 110 GLY A CA 1
ATOM 819 C C . GLY A 1 110 ? -0.126 -12.058 -24.275 1.00 93.94 110 GLY A C 1
ATOM 820 O O . GLY A 1 110 ? 0.707 -11.169 -24.508 1.00 93.94 110 GLY A O 1
ATOM 821 N N . ARG A 1 111 ? -1.169 -11.864 -23.450 1.00 93.19 111 ARG A N 1
ATOM 822 C CA . ARG A 1 111 ? -1.372 -10.609 -22.707 1.00 93.19 111 ARG A CA 1
ATOM 823 C C . ARG A 1 111 ? -0.186 -10.333 -21.770 1.00 93.19 111 ARG A C 1
ATOM 825 O O . ARG A 1 111 ? 0.380 -11.284 -21.223 1.00 93.19 111 ARG A O 1
ATOM 832 N N . PRO A 1 112 ? 0.221 -9.061 -21.588 1.00 92.94 112 PRO A N 1
ATOM 833 C CA . PRO A 1 112 ? 1.254 -8.719 -20.614 1.00 92.94 112 PRO A CA 1
ATOM 834 C C . PRO A 1 112 ? 0.783 -9.066 -19.197 1.00 92.94 112 PRO A C 1
ATOM 836 O O . PRO A 1 112 ? -0.387 -8.886 -18.866 1.00 92.94 112 PRO A O 1
ATOM 839 N N . GLY A 1 113 ? 1.698 -9.570 -18.374 1.00 95.81 113 GLY A N 1
ATOM 840 C CA . GLY A 1 113 ? 1.503 -9.661 -16.934 1.00 95.81 113 GLY A CA 1
ATOM 841 C C . GLY A 1 113 ? 1.564 -8.262 -16.336 1.00 95.81 113 GLY A C 1
ATOM 842 O O . GLY A 1 113 ? 2.501 -7.512 -16.606 1.00 95.81 113 GLY A O 1
ATOM 843 N N . GLU A 1 114 ? 0.572 -7.914 -15.531 1.00 97.31 114 GLU A N 1
ATOM 844 C CA . GLU A 1 114 ? 0.474 -6.616 -14.866 1.00 97.31 114 GLU A CA 1
ATOM 845 C C . GLU A 1 114 ? 0.490 -6.819 -13.351 1.00 97.31 114 GLU A C 1
ATOM 847 O O . GLU A 1 114 ? 0.046 -7.856 -12.854 1.00 97.31 114 GLU A O 1
ATOM 852 N N . LEU A 1 115 ? 1.014 -5.833 -12.632 1.00 97.94 115 LEU A N 1
ATOM 853 C CA . LEU A 1 115 ? 1.095 -5.796 -11.173 1.00 97.94 115 LEU A CA 1
ATOM 854 C C . LEU A 1 115 ? 0.627 -4.430 -10.672 1.00 97.94 115 LEU A C 1
ATOM 856 O O . LEU A 1 115 ? 0.631 -3.465 -11.433 1.00 97.94 115 LEU A O 1
ATOM 860 N N . PHE A 1 116 ? 0.252 -4.342 -9.399 1.00 98.06 116 PHE A N 1
ATOM 861 C CA . PHE A 1 116 ? -0.091 -3.073 -8.761 1.00 98.06 116 PHE A CA 1
ATOM 862 C C . PHE A 1 116 ? 1.091 -2.465 -7.996 1.00 98.06 116 PHE A C 1
ATOM 864 O O . PHE A 1 116 ? 2.089 -3.131 -7.706 1.00 98.06 116 PHE A O 1
ATOM 871 N N . SER A 1 117 ? 0.926 -1.202 -7.604 1.00 98.00 117 SER A N 1
ATOM 872 C CA . SER A 1 117 ? 1.725 -0.566 -6.557 1.00 98.00 117 SER A CA 1
ATOM 873 C C . SER A 1 117 ? 0.852 -0.145 -5.371 1.00 98.00 117 SER A C 1
ATOM 875 O O . SER A 1 117 ? -0.276 0.326 -5.543 1.00 98.00 117 SER A O 1
ATOM 877 N N . SER A 1 118 ? 1.378 -0.331 -4.161 1.00 97.94 118 SER A N 1
ATOM 878 C CA . SER A 1 118 ? 0.748 -0.006 -2.880 1.00 97.94 118 SER A CA 1
ATOM 879 C C . SER A 1 118 ? 0.775 1.488 -2.542 1.00 97.94 118 SER A C 1
ATOM 881 O O . SER A 1 118 ? 0.175 1.882 -1.544 1.00 97.94 118 SER A O 1
ATOM 883 N N . THR A 1 119 ? 1.451 2.322 -3.336 1.00 96.88 119 THR A N 1
ATOM 884 C CA . THR A 1 119 ? 1.419 3.793 -3.220 1.00 96.88 119 THR A CA 1
ATOM 885 C C . THR A 1 119 ? 0.357 4.439 -4.105 1.00 96.88 119 THR A C 1
ATOM 887 O O . THR A 1 119 ? 0.089 5.632 -3.971 1.00 96.88 119 THR A O 1
ATOM 890 N N . VAL A 1 120 ? -0.309 3.660 -4.962 1.00 97.88 120 VAL A N 1
ATOM 891 C CA . VAL A 1 120 ? -1.430 4.145 -5.768 1.00 97.88 120 VAL A CA 1
ATOM 892 C C . VAL A 1 120 ? -2.699 4.176 -4.921 1.00 97.88 120 VAL A C 1
ATOM 894 O O . VAL A 1 120 ? -3.140 3.157 -4.385 1.00 97.88 120 VAL A O 1
ATOM 897 N N . ARG A 1 121 ? -3.320 5.357 -4.817 1.00 97.75 121 ARG A N 1
ATOM 898 C CA . ARG A 1 121 ? -4.516 5.573 -3.986 1.00 97.75 121 ARG A CA 1
ATOM 899 C C . ARG A 1 121 ? -5.650 4.614 -4.331 1.00 97.75 121 ARG A C 1
ATOM 901 O O . ARG A 1 121 ? -6.211 4.006 -3.425 1.00 97.75 121 ARG A O 1
ATOM 908 N N . ALA A 1 122 ? -5.983 4.479 -5.612 1.00 98.12 122 ALA A N 1
ATOM 909 C CA . ALA A 1 122 ? -7.068 3.603 -6.045 1.00 98.12 122 ALA A CA 1
ATOM 910 C C . ALA A 1 122 ? -6.832 2.146 -5.590 1.00 98.12 122 ALA A C 1
ATOM 912 O O . ALA A 1 122 ? -7.761 1.517 -5.078 1.00 98.12 122 ALA A O 1
ATOM 913 N N . THR A 1 123 ? -5.578 1.667 -5.639 1.00 98.56 123 THR A N 1
ATOM 914 C CA . THR A 1 123 ? -5.207 0.299 -5.247 1.00 98.56 123 THR A CA 1
ATOM 915 C C . THR A 1 123 ? -5.558 0.064 -3.786 1.00 98.56 123 THR A C 1
ATOM 917 O O . THR A 1 123 ? -6.247 -0.897 -3.442 1.00 98.56 123 THR A O 1
ATOM 920 N N . VAL A 1 124 ? -5.103 0.968 -2.914 1.00 98.62 124 VAL A N 1
ATOM 921 C CA . VAL A 1 124 ? -5.328 0.852 -1.471 1.00 98.62 124 VAL A CA 1
ATOM 922 C C . VAL A 1 124 ? -6.816 0.949 -1.154 1.00 98.62 124 VAL A C 1
ATOM 924 O O . VAL A 1 124 ? -7.324 0.137 -0.386 1.00 98.62 124 VAL A O 1
ATOM 927 N N . LEU A 1 125 ? -7.542 1.885 -1.771 1.00 98.56 125 LEU A N 1
ATOM 928 C CA . LEU A 1 125 ? -8.982 2.013 -1.545 1.00 98.56 125 LEU A CA 1
ATOM 929 C C . LEU A 1 125 ? -9.744 0.744 -1.935 1.00 98.56 125 LEU A C 1
ATOM 931 O O . LEU A 1 125 ? -10.589 0.308 -1.155 1.00 98.56 125 LEU A O 1
ATOM 935 N N . ARG A 1 126 ? -9.396 0.098 -3.054 1.00 98.56 126 ARG A N 1
ATOM 936 C CA . ARG A 1 126 ? -10.001 -1.186 -3.435 1.00 98.56 126 ARG A CA 1
ATOM 937 C C . ARG A 1 126 ? -9.713 -2.291 -2.437 1.00 98.56 126 ARG A C 1
ATOM 939 O O . ARG A 1 126 ? -10.612 -3.054 -2.112 1.00 98.56 126 ARG A O 1
ATOM 946 N N . HIS A 1 127 ? -8.493 -2.378 -1.908 1.00 98.75 127 HIS A N 1
ATOM 947 C CA . HIS A 1 127 ? -8.197 -3.379 -0.881 1.00 98.75 127 HIS A CA 1
ATOM 948 C C . HIS A 1 127 ? -9.118 -3.221 0.341 1.00 98.75 127 HIS A C 1
ATOM 950 O O . HIS A 1 127 ? -9.576 -4.214 0.900 1.00 98.75 127 HIS A O 1
ATOM 956 N N . PHE A 1 128 ? -9.435 -1.984 0.735 1.00 98.69 128 PHE A N 1
ATOM 957 C CA . PHE A 1 128 ? -10.394 -1.709 1.809 1.00 98.69 128 PHE A CA 1
ATOM 958 C C . PHE A 1 128 ? -11.854 -1.960 1.397 1.00 98.69 128 PHE A C 1
ATOM 960 O O . PHE A 1 128 ? -12.655 -2.386 2.231 1.00 98.69 128 PHE A O 1
ATOM 967 N N . GLU A 1 129 ? -12.211 -1.755 0.128 1.00 98.50 129 GLU A N 1
ATOM 968 C CA . GLU A 1 129 ? -13.516 -2.159 -0.414 1.00 98.50 129 GLU A CA 1
ATOM 969 C C . GLU A 1 129 ? -13.685 -3.681 -0.352 1.00 98.50 129 GLU A C 1
ATOM 971 O O . GLU A 1 129 ? -14.684 -4.150 0.182 1.00 98.50 129 GLU A O 1
ATOM 976 N N . TRP A 1 130 ? -12.671 -4.457 -0.742 1.00 98.56 130 TRP A N 1
ATOM 977 C CA . TRP A 1 130 ? -12.669 -5.909 -0.560 1.00 98.56 130 TRP A CA 1
ATOM 978 C C . TRP A 1 130 ? -12.787 -6.308 0.908 1.00 98.56 130 TRP A C 1
ATOM 980 O O . TRP A 1 130 ? -13.554 -7.209 1.234 1.00 98.56 130 TRP A O 1
ATOM 990 N N . MET A 1 131 ? -12.085 -5.631 1.822 1.00 98.62 131 MET A N 1
ATOM 991 C CA . MET A 1 131 ? -12.252 -5.910 3.252 1.00 98.62 131 MET A CA 1
ATOM 992 C C . MET A 1 131 ? -13.710 -5.743 3.689 1.00 98.62 131 MET A C 1
ATOM 994 O O . MET A 1 131 ? -14.235 -6.604 4.389 1.00 98.62 131 MET A O 1
ATOM 998 N N . ARG A 1 132 ? -14.388 -4.678 3.248 1.00 98.25 132 ARG A N 1
ATOM 999 C CA . ARG A 1 132 ? -15.821 -4.496 3.512 1.00 98.25 132 ARG A CA 1
ATOM 1000 C C . ARG A 1 132 ? -16.650 -5.622 2.889 1.00 98.25 132 ARG A C 1
ATOM 1002 O O . ARG A 1 132 ? -17.464 -6.219 3.588 1.00 98.25 132 ARG A O 1
ATOM 1009 N N . ASP A 1 133 ? -16.439 -5.910 1.610 1.00 98.12 133 ASP A N 1
ATOM 1010 C CA . ASP A 1 133 ? -17.282 -6.821 0.831 1.00 98.12 133 ASP A CA 1
ATOM 1011 C C . ASP A 1 133 ? -17.141 -8.286 1.287 1.00 98.12 133 ASP A C 1
ATOM 1013 O O . ASP A 1 133 ? -18.106 -9.049 1.243 1.00 98.12 133 ASP A O 1
ATOM 1017 N N . TYR A 1 134 ? -15.969 -8.662 1.807 1.00 97.94 134 TYR A N 1
ATOM 1018 C CA . TYR A 1 134 ? -15.672 -10.007 2.309 1.00 97.94 134 TYR A CA 1
ATOM 1019 C C . TYR A 1 134 ? -15.732 -10.136 3.840 1.00 97.94 134 TYR A C 1
ATOM 1021 O O . TYR A 1 134 ? -15.323 -11.159 4.388 1.00 97.94 134 TYR A O 1
ATOM 1029 N N . GLY A 1 135 ? -16.259 -9.131 4.549 1.00 97.38 135 GLY A N 1
ATOM 1030 C CA . GLY A 1 135 ? -16.501 -9.222 5.994 1.00 97.38 135 GLY A CA 1
ATOM 1031 C C . GLY A 1 135 ? -15.237 -9.196 6.863 1.00 97.38 135 GLY A C 1
ATOM 1032 O O . GLY A 1 135 ? -15.231 -9.758 7.955 1.00 97.38 135 GLY A O 1
ATOM 1033 N N . ILE A 1 136 ? -14.169 -8.548 6.396 1.00 98.56 136 ILE A N 1
ATOM 1034 C CA . ILE A 1 136 ? -12.987 -8.221 7.200 1.00 98.56 136 ILE A CA 1
ATOM 1035 C C . ILE A 1 136 ? -13.269 -6.893 7.911 1.00 98.56 136 ILE A C 1
ATOM 1037 O O . ILE A 1 136 ? -13.546 -5.867 7.286 1.00 98.56 136 ILE A O 1
ATOM 1041 N N . ASP A 1 137 ? -13.223 -6.896 9.238 1.00 98.44 137 ASP A N 1
ATOM 1042 C CA . ASP A 1 137 ? -13.604 -5.749 10.066 1.00 98.44 137 ASP A CA 1
ATOM 1043 C C . ASP A 1 137 ? -12.550 -4.643 10.076 1.00 98.44 137 ASP A C 1
ATOM 1045 O O . ASP A 1 137 ? -12.874 -3.480 10.315 1.00 98.44 137 ASP A O 1
ATOM 1049 N N . GLY A 1 138 ? -11.289 -4.975 9.807 1.00 98.12 138 GLY A N 1
ATOM 1050 C CA . GLY A 1 138 ? -10.217 -3.995 9.777 1.00 98.12 138 GLY A CA 1
ATOM 1051 C C . GLY A 1 138 ? -8.837 -4.558 9.511 1.00 98.12 138 GLY A C 1
ATOM 1052 O O . GLY A 1 138 ? -8.648 -5.750 9.265 1.00 98.12 138 GLY A O 1
ATOM 1053 N N . ALA A 1 139 ? -7.857 -3.664 9.573 1.00 98.31 139 ALA A N 1
ATOM 1054 C CA . ALA A 1 139 ? -6.474 -3.974 9.268 1.00 98.31 139 ALA A CA 1
ATOM 1055 C C . ALA A 1 139 ? -5.507 -3.448 10.334 1.00 98.31 139 ALA A C 1
ATOM 1057 O O . ALA A 1 139 ? -5.648 -2.338 10.855 1.00 98.31 139 ALA A O 1
ATOM 1058 N N . TRP A 1 140 ? -4.475 -4.249 10.589 1.00 97.88 140 TRP A N 1
ATOM 1059 C CA . TRP A 1 140 ? -3.234 -3.855 11.236 1.00 97.88 140 TRP A CA 1
ATOM 1060 C C . TRP A 1 140 ? -2.230 -3.442 10.162 1.00 97.88 140 TRP A C 1
ATOM 1062 O O . TRP A 1 140 ? -1.604 -4.286 9.518 1.00 97.88 140 TRP A O 1
ATOM 1072 N N . ILE A 1 141 ? -2.093 -2.138 9.944 1.00 97.56 141 ILE A N 1
ATOM 1073 C CA . ILE A 1 141 ? -1.173 -1.570 8.966 1.00 97.56 141 ILE A CA 1
ATOM 1074 C C . ILE A 1 141 ? 0.230 -1.688 9.544 1.00 97.56 141 ILE A C 1
ATOM 1076 O O . ILE A 1 141 ? 0.540 -1.088 10.577 1.00 97.56 141 ILE A O 1
ATOM 1080 N N . GLN A 1 142 ? 1.062 -2.483 8.883 1.00 94.44 142 GLN A N 1
ATOM 1081 C CA . GLN A 1 142 ? 2.405 -2.768 9.357 1.00 94.44 142 GLN A CA 1
ATOM 1082 C C . GLN A 1 142 ? 3.348 -1.612 9.043 1.00 94.44 142 GLN A C 1
ATOM 1084 O O . GLN A 1 142 ? 3.389 -1.092 7.925 1.00 94.44 142 GLN A O 1
ATOM 1089 N N . ARG A 1 143 ? 4.114 -1.212 10.055 1.00 91.19 143 ARG A N 1
ATOM 1090 C CA . ARG A 1 143 ? 5.083 -0.127 9.991 1.00 91.19 143 ARG A CA 1
ATOM 1091 C C . ARG A 1 143 ? 6.401 -0.597 10.598 1.00 91.19 143 ARG A C 1
ATOM 1093 O O . ARG A 1 143 ? 6.548 -0.658 11.815 1.00 91.19 143 ARG A O 1
ATOM 1100 N N . PHE A 1 144 ? 7.341 -0.921 9.721 1.00 89.75 144 PHE A N 1
ATOM 1101 C CA . PHE A 1 144 ? 8.668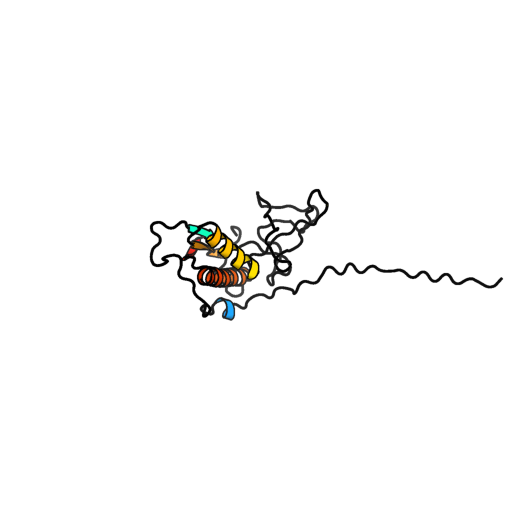 -1.434 10.054 1.00 89.75 144 PHE A CA 1
ATOM 1102 C C . PHE A 1 144 ? 9.562 -0.326 10.608 1.00 89.75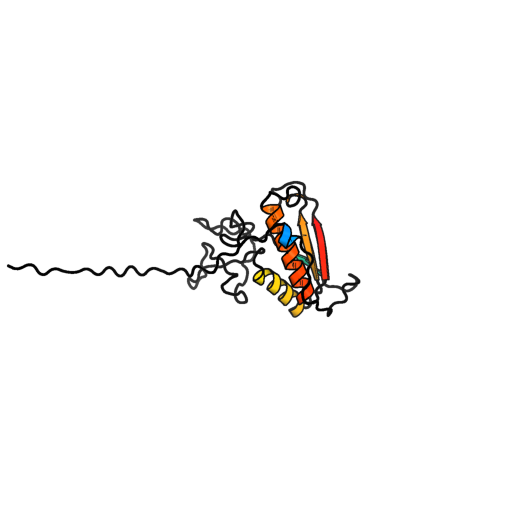 144 PHE A C 1
ATOM 1104 O O . PHE A 1 144 ? 9.646 0.762 10.023 1.00 89.75 144 PHE A O 1
ATOM 1111 N N . THR A 1 145 ? 10.230 -0.572 11.737 1.00 87.50 145 THR A N 1
ATOM 1112 C CA . THR A 1 145 ? 11.098 0.435 12.368 1.00 87.50 145 THR A CA 1
ATOM 1113 C C . THR A 1 145 ? 12.275 0.826 11.479 1.00 87.50 145 THR A C 1
ATOM 1115 O O . THR A 1 145 ? 12.714 1.979 11.505 1.00 87.50 145 THR A O 1
ATOM 1118 N N . SER A 1 146 ? 12.737 -0.091 10.633 1.00 86.00 146 SER A N 1
ATOM 1119 C CA . SER A 1 146 ? 13.810 0.142 9.667 1.00 86.00 146 SER A CA 1
ATOM 1120 C C . SER A 1 146 ? 13.426 1.106 8.525 1.00 86.00 146 SER A C 1
ATOM 1122 O O . SER A 1 146 ? 14.307 1.786 7.990 1.00 86.00 146 SER A O 1
ATOM 1124 N N . CYS A 1 147 ? 12.130 1.243 8.199 1.00 86.94 147 CYS A N 1
ATOM 1125 C CA . CYS A 1 147 ? 11.616 2.184 7.190 1.00 86.94 147 CYS A CA 1
ATOM 1126 C C . CYS A 1 147 ? 11.457 3.624 7.696 1.00 86.94 147 CYS A C 1
ATOM 1128 O O . CYS A 1 147 ? 11.305 4.530 6.880 1.00 86.94 147 CYS A O 1
ATOM 1130 N N . ILE A 1 148 ? 11.390 3.852 9.013 1.00 87.31 148 ILE A N 1
ATOM 1131 C CA . ILE A 1 148 ? 10.823 5.100 9.565 1.00 87.31 148 ILE A CA 1
ATOM 1132 C C . ILE A 1 148 ? 11.829 5.981 10.314 1.00 87.31 148 ILE A C 1
ATOM 1134 O O . ILE A 1 148 ? 11.440 6.955 10.959 1.00 87.31 148 ILE A O 1
ATOM 1138 N N . SER A 1 149 ? 13.118 5.655 10.233 1.00 85.88 149 SER A N 1
ATOM 1139 C CA . SER A 1 149 ? 14.183 6.335 10.977 1.00 85.88 149 SER A CA 1
ATOM 1140 C C . SER A 1 149 ? 14.649 7.656 10.349 1.00 85.88 149 SER A C 1
ATOM 1142 O O . SER A 1 149 ? 15.189 8.501 11.061 1.00 85.88 149 SER A O 1
ATOM 1144 N N . ASN A 1 150 ? 14.426 7.871 9.047 1.00 90.31 150 ASN A N 1
ATOM 1145 C CA . ASN A 1 150 ? 14.877 9.062 8.322 1.00 90.31 150 ASN A CA 1
ATOM 1146 C C . ASN A 1 150 ? 13.798 9.588 7.360 1.00 90.31 150 ASN A C 1
ATOM 1148 O O . ASN A 1 150 ? 13.505 8.947 6.359 1.00 90.31 150 ASN A O 1
ATOM 1152 N N . GLN A 1 151 ? 13.261 10.787 7.610 1.00 92.19 151 GLN A N 1
ATOM 1153 C CA . GLN A 1 151 ? 12.187 11.373 6.787 1.00 92.19 151 GLN A CA 1
ATOM 1154 C C . GLN A 1 151 ? 12.602 11.722 5.350 1.00 92.19 151 GLN A C 1
ATOM 1156 O O . GLN A 1 151 ? 11.747 11.844 4.472 1.00 92.19 151 GLN A O 1
ATOM 1161 N N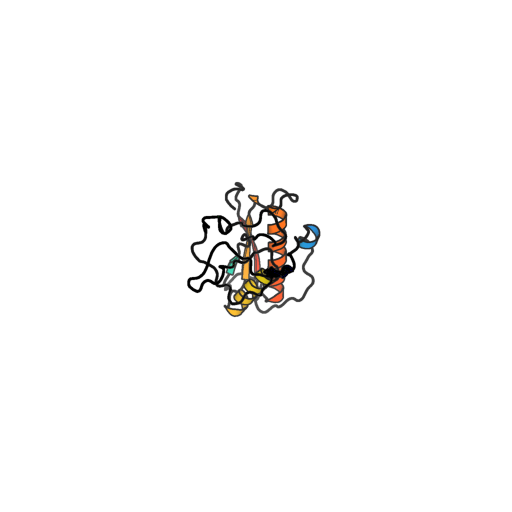 . ALA A 1 152 ? 13.903 11.893 5.104 1.00 91.31 152 ALA A N 1
ATOM 1162 C CA . ALA A 1 152 ? 14.428 12.147 3.767 1.00 91.31 152 ALA A CA 1
ATOM 1163 C C . ALA A 1 152 ? 14.564 10.864 2.927 1.00 91.31 152 ALA A C 1
ATOM 1165 O O . ALA A 1 152 ? 14.810 10.954 1.728 1.00 91.31 152 ALA A O 1
ATOM 1166 N N . ASP A 1 153 ? 14.427 9.685 3.541 1.00 92.31 153 ASP A N 1
ATOM 1167 C CA . ASP A 1 153 ? 14.507 8.397 2.856 1.00 92.31 153 ASP A CA 1
ATOM 1168 C C . ASP A 1 153 ? 13.205 8.107 2.094 1.00 92.31 153 ASP A C 1
ATOM 1170 O O . ASP A 1 153 ? 12.103 8.301 2.617 1.00 92.31 153 ASP A O 1
ATOM 1174 N N . TRP A 1 154 ? 13.325 7.594 0.871 1.00 92.31 154 TRP A N 1
ATOM 1175 C CA . TRP A 1 154 ? 12.181 7.185 0.059 1.00 92.31 154 TRP A CA 1
ATOM 1176 C C . TRP A 1 154 ? 11.309 6.147 0.786 1.00 92.31 154 TRP A C 1
ATOM 1178 O O . TRP A 1 154 ? 10.084 6.216 0.699 1.00 92.31 154 TRP A O 1
ATOM 1188 N N . ASN A 1 155 ? 11.904 5.245 1.580 1.00 91.56 155 ASN A N 1
ATOM 1189 C CA . ASN A 1 155 ? 11.181 4.256 2.380 1.00 91.56 155 ASN A CA 1
ATOM 1190 C C . ASN A 1 155 ? 10.277 4.913 3.423 1.00 91.56 155 ASN A C 1
ATOM 1192 O O . ASN A 1 155 ? 9.137 4.481 3.614 1.00 91.56 155 ASN A O 1
ATOM 1196 N N . TYR A 1 156 ? 10.7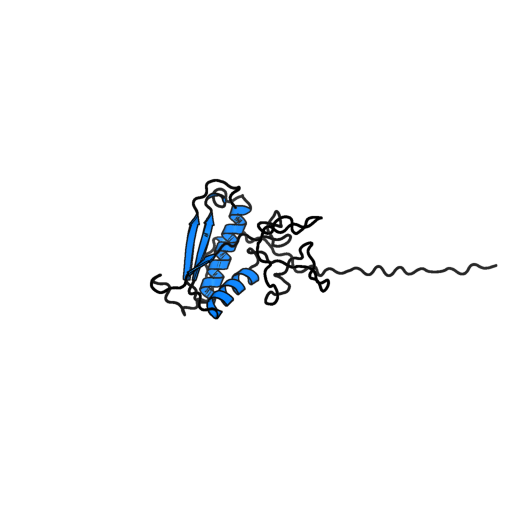43 5.981 4.069 1.00 94.19 156 TYR A N 1
ATOM 1197 C CA . TYR A 1 156 ? 9.906 6.739 4.994 1.00 94.19 156 TYR A CA 1
ATOM 1198 C C . TYR A 1 156 ? 8.735 7.373 4.248 1.00 94.19 156 TYR A C 1
ATOM 1200 O O . TYR A 1 156 ? 7.589 7.290 4.692 1.00 94.19 156 TYR A O 1
ATOM 1208 N N . GLN A 1 157 ? 9.017 7.991 3.101 1.00 95.50 157 GLN A N 1
ATOM 1209 C CA . GLN A 1 157 ? 8.026 8.709 2.305 1.00 95.50 157 GLN A CA 1
ATOM 1210 C C . GLN A 1 157 ? 6.927 7.766 1.801 1.00 95.50 157 GLN A C 1
ATOM 1212 O O . GLN A 1 157 ? 5.752 8.002 2.088 1.00 95.50 157 GLN A O 1
ATOM 1217 N N . ARG A 1 158 ? 7.291 6.654 1.145 1.00 94.88 158 ARG A N 1
ATOM 1218 C CA . ARG A 1 158 ? 6.319 5.679 0.622 1.00 94.88 158 ARG A CA 1
ATOM 1219 C C . ARG A 1 158 ? 5.510 4.996 1.722 1.00 94.88 158 ARG A C 1
ATOM 1221 O O . ARG A 1 158 ? 4.300 4.857 1.586 1.00 94.88 158 ARG A O 1
ATOM 1228 N N . THR A 1 159 ? 6.130 4.609 2.841 1.00 94.75 159 THR A N 1
ATOM 1229 C CA . THR A 1 159 ? 5.399 3.955 3.945 1.00 94.75 159 THR A CA 1
ATOM 1230 C C . THR A 1 159 ? 4.461 4.918 4.664 1.00 94.75 159 THR A C 1
ATOM 1232 O O . THR A 1 159 ? 3.377 4.518 5.086 1.00 94.75 159 THR A O 1
ATOM 1235 N N . THR A 1 160 ? 4.830 6.197 4.767 1.00 96.31 160 THR A N 1
ATOM 1236 C CA . THR A 1 160 ? 3.958 7.234 5.335 1.00 96.31 160 THR A CA 1
ATOM 1237 C C . THR A 1 160 ? 2.785 7.543 4.402 1.00 96.31 160 THR A C 1
ATOM 1239 O O . THR A 1 160 ? 1.660 7.676 4.882 1.00 96.31 160 THR A O 1
ATOM 1242 N N . ALA A 1 161 ? 3.009 7.572 3.084 1.00 97.19 161 ALA A N 1
ATOM 1243 C CA . ALA A 1 161 ? 1.941 7.706 2.096 1.00 97.19 161 ALA A CA 1
ATOM 1244 C C . ALA A 1 161 ? 0.971 6.518 2.142 1.00 97.19 161 ALA A C 1
ATOM 1246 O O . ALA A 1 161 ? -0.229 6.716 2.297 1.00 97.19 161 ALA A O 1
ATOM 1247 N N . VAL A 1 162 ? 1.473 5.279 2.133 1.00 97.50 162 VAL A N 1
ATOM 1248 C CA . VAL A 1 162 ? 0.642 4.071 2.294 1.00 97.50 162 VAL A CA 1
ATOM 1249 C C . VAL A 1 162 ? -0.185 4.135 3.581 1.00 97.50 162 VAL A C 1
ATOM 1251 O O . VAL A 1 162 ? -1.377 3.845 3.561 1.00 97.50 162 VAL A O 1
ATOM 1254 N N . LEU A 1 163 ? 0.408 4.554 4.705 1.00 97.50 163 LEU A N 1
ATOM 1255 C CA . LEU A 1 163 ? -0.314 4.709 5.971 1.00 97.50 163 LEU A CA 1
ATOM 1256 C C . LEU A 1 163 ? -1.455 5.737 5.869 1.00 97.50 163 LEU A C 1
ATOM 1258 O O . LEU A 1 163 ? -2.528 5.513 6.434 1.00 97.50 163 LEU A O 1
ATOM 1262 N N . ASN A 1 164 ? -1.231 6.848 5.159 1.00 98.12 164 ASN A N 1
ATOM 1263 C CA . ASN A 1 164 ? -2.252 7.856 4.874 1.00 98.12 164 ASN A CA 1
ATOM 1264 C C . ASN A 1 164 ? -3.396 7.274 4.026 1.00 98.12 164 ASN A C 1
ATOM 1266 O O . ASN A 1 164 ? -4.556 7.356 4.428 1.00 98.12 164 ASN A O 1
ATOM 1270 N N . LEU A 1 165 ? -3.064 6.590 2.929 1.00 98.50 165 LEU A N 1
ATOM 1271 C CA . LEU A 1 165 ? -4.035 5.952 2.039 1.00 98.50 165 LEU A CA 1
ATOM 1272 C C . LEU A 1 165 ? -4.854 4.872 2.758 1.00 98.50 165 LEU A C 1
ATOM 1274 O O . LEU A 1 165 ? -6.067 4.790 2.578 1.00 98.50 165 LEU A O 1
ATOM 1278 N N . CYS A 1 166 ? -4.227 4.079 3.630 1.00 98.56 166 CYS A N 1
ATOM 1279 C CA . CYS A 1 166 ? -4.932 3.098 4.453 1.00 98.56 166 CYS A CA 1
ATOM 1280 C C . CYS A 1 166 ? -5.883 3.762 5.453 1.00 98.56 166 CYS A C 1
ATOM 1282 O O . CYS A 1 166 ? -6.971 3.245 5.700 1.00 98.56 166 CYS A O 1
ATOM 1284 N N . ARG A 1 167 ? -5.497 4.907 6.033 1.00 98.38 167 ARG A N 1
ATOM 1285 C CA . ARG A 1 167 ? -6.384 5.683 6.911 1.00 98.38 167 ARG A CA 1
ATOM 1286 C C . ARG A 1 167 ? -7.606 6.168 6.141 1.00 98.38 167 ARG A C 1
ATOM 1288 O O . ARG A 1 167 ? -8.717 6.069 6.656 1.00 98.38 167 ARG A O 1
ATOM 1295 N N . GLU A 1 168 ? -7.418 6.670 4.926 1.00 98.62 168 GLU A N 1
ATOM 1296 C CA . GLU A 1 168 ? -8.532 7.053 4.062 1.00 98.62 168 GLU A CA 1
ATOM 1297 C C . GLU A 1 168 ? -9.423 5.847 3.726 1.00 98.62 168 GLU A C 1
ATOM 1299 O O . GLU A 1 168 ? -10.635 5.908 3.931 1.00 98.62 168 GLU A O 1
ATOM 1304 N N . GLY A 1 169 ? -8.833 4.743 3.257 1.00 98.50 169 GLY A N 1
ATOM 1305 C CA . GLY A 1 169 ? -9.553 3.513 2.924 1.00 98.50 169 GLY A CA 1
ATOM 1306 C C . GLY A 1 169 ? -10.413 3.023 4.080 1.00 98.50 169 GLY A C 1
ATOM 1307 O O . GLY A 1 169 ? -11.607 2.787 3.895 1.00 98.50 169 GLY A O 1
ATOM 1308 N N . ALA A 1 170 ? -9.843 2.979 5.285 1.00 98.38 170 ALA A N 1
ATOM 1309 C CA . ALA A 1 170 ? -10.543 2.582 6.498 1.00 98.38 170 ALA A CA 1
ATOM 1310 C C . ALA A 1 170 ? -11.753 3.475 6.809 1.00 98.38 170 ALA A C 1
ATOM 1312 O O . ALA A 1 170 ? -12.850 2.961 7.024 1.00 98.38 170 ALA A O 1
ATOM 1313 N N . ASN A 1 171 ? -11.586 4.803 6.768 1.00 98.44 171 ASN A N 1
ATOM 1314 C CA . ASN A 1 171 ? -12.682 5.740 7.030 1.00 98.44 171 ASN A CA 1
ATOM 1315 C C . ASN A 1 171 ? -13.798 5.628 5.983 1.00 98.44 171 ASN A C 1
ATOM 1317 O O . ASN A 1 171 ? -14.973 5.594 6.342 1.00 98.44 171 ASN A O 1
ATOM 1321 N N . ARG A 1 172 ? -13.455 5.504 4.696 1.00 98.19 172 ARG A N 1
ATOM 1322 C CA . ARG A 1 172 ? -14.441 5.440 3.600 1.00 98.19 172 ARG A CA 1
ATOM 1323 C C . ARG A 1 172 ? -15.227 4.129 3.549 1.00 98.19 172 ARG A C 1
ATOM 1325 O O . ARG A 1 172 ? -16.283 4.084 2.924 1.00 98.19 172 ARG A O 1
ATOM 1332 N N . THR A 1 173 ? -14.721 3.068 4.172 1.00 98.19 173 THR A N 1
ATOM 1333 C CA . THR A 1 173 ? -15.314 1.715 4.139 1.00 98.19 173 THR A CA 1
ATOM 1334 C C . THR A 1 173 ? -15.750 1.213 5.519 1.00 98.19 173 THR A C 1
ATOM 1336 O O . THR A 1 173 ? -16.201 0.073 5.666 1.00 98.19 173 THR A O 1
ATOM 1339 N N . GLY A 1 174 ? -15.617 2.060 6.544 1.00 97.50 174 GLY A N 1
ATOM 1340 C CA . GLY A 1 174 ? -15.980 1.757 7.923 1.00 97.50 174 GLY A CA 1
ATOM 1341 C C . GLY A 1 174 ? -15.220 0.571 8.488 1.00 97.50 174 GLY A C 1
ATOM 1342 O O . GLY A 1 174 ? -15.823 -0.272 9.145 1.00 97.50 174 GLY A O 1
ATOM 1343 N N . ARG A 1 175 ? -13.924 0.473 8.179 1.00 98.06 175 ARG A N 1
ATOM 1344 C CA . ARG A 1 175 ? -13.025 -0.564 8.695 1.00 98.06 175 ARG A CA 1
ATOM 1345 C C . ARG A 1 175 ? -12.213 -0.036 9.875 1.00 98.06 175 ARG A C 1
ATOM 1347 O O . ARG A 1 175 ? -11.834 1.134 9.909 1.00 98.06 175 ARG A O 1
ATOM 1354 N N . ALA A 1 176 ? -11.889 -0.907 10.826 1.00 97.56 176 ALA A N 1
ATOM 1355 C CA . ALA A 1 176 ? -10.954 -0.583 11.893 1.00 97.56 176 ALA A CA 1
ATOM 1356 C C . ALA A 1 176 ? -9.537 -0.377 11.328 1.00 97.56 176 ALA A C 1
ATOM 1358 O O . ALA A 1 176 ? -9.053 -1.149 10.497 1.00 97.56 176 ALA A O 1
ATOM 1359 N N . PHE A 1 177 ? -8.866 0.666 11.812 1.00 96.88 177 PHE A N 1
ATOM 1360 C CA . PHE A 1 177 ? -7.497 1.021 11.454 1.00 96.88 177 PHE A CA 1
ATOM 1361 C C . PHE A 1 177 ? -6.620 0.925 12.700 1.00 96.88 177 PHE A C 1
ATOM 1363 O O . PHE A 1 177 ? -6.806 1.679 13.655 1.00 96.88 177 PHE A O 1
ATOM 1370 N N . GLY A 1 178 ? -5.653 0.013 12.688 1.00 96.44 178 GLY A N 1
ATOM 1371 C CA . GLY A 1 178 ? -4.646 -0.106 13.735 1.00 96.44 178 GLY A CA 1
ATOM 1372 C C . GLY A 1 178 ? -3.244 -0.087 13.144 1.00 96.44 178 GLY A C 1
ATOM 1373 O O . GLY A 1 178 ? -3.018 -0.639 12.074 1.00 96.44 178 GLY A O 1
ATOM 1374 N N . VAL A 1 179 ? -2.288 0.535 13.832 1.00 95.81 179 VAL A N 1
ATOM 1375 C CA . VAL A 1 179 ? -0.878 0.520 13.410 1.00 95.81 179 VAL A CA 1
ATOM 1376 C C . VAL A 1 179 ? -0.144 -0.565 14.182 1.00 95.81 179 VAL A C 1
ATOM 1378 O O . VAL A 1 179 ? -0.138 -0.552 15.412 1.00 95.81 179 VAL A O 1
ATOM 1381 N N . MET A 1 180 ? 0.490 -1.481 13.459 1.00 94.69 180 MET A N 1
ATOM 1382 C CA . MET A 1 180 ? 1.370 -2.501 14.018 1.00 94.69 180 MET A CA 1
ATOM 1383 C C . MET A 1 180 ? 2.814 -2.092 13.751 1.00 94.69 180 MET A C 1
ATOM 1385 O O . MET A 1 180 ? 3.225 -1.994 12.598 1.00 94.69 180 MET A O 1
ATOM 1389 N N . TYR A 1 181 ? 3.574 -1.842 14.814 1.00 91.81 181 TYR A N 1
ATOM 1390 C CA . TYR A 1 181 ? 5.008 -1.607 14.695 1.00 91.81 181 TYR A CA 1
ATOM 1391 C C . TYR A 1 181 ? 5.737 -2.942 14.700 1.00 91.81 181 TYR A C 1
ATOM 1393 O O . TYR A 1 181 ? 5.711 -3.651 15.706 1.00 91.81 181 TYR A O 1
ATOM 1401 N N . ASP A 1 182 ? 6.373 -3.262 13.578 1.00 86.00 182 ASP A N 1
ATOM 1402 C CA . ASP A 1 182 ? 7.290 -4.392 13.487 1.00 86.00 182 ASP A CA 1
ATOM 1403 C C . ASP A 1 182 ? 8.696 -3.882 13.813 1.00 86.00 182 ASP A C 1
ATOM 1405 O O . ASP A 1 182 ? 9.188 -2.931 13.197 1.00 86.00 182 ASP A O 1
ATOM 1409 N N . THR A 1 183 ? 9.292 -4.437 14.866 1.00 83.00 183 THR A N 1
ATOM 1410 C CA . THR A 1 183 ? 10.572 -3.975 15.403 1.00 83.00 183 THR A CA 1
ATOM 1411 C C . THR A 1 183 ? 11.719 -4.713 14.735 1.00 83.00 183 THR A C 1
ATOM 1413 O O . THR A 1 183 ? 12.385 -5.558 15.340 1.00 83.00 183 THR A O 1
ATOM 1416 N N . ASP A 1 184 ? 11.951 -4.382 13.475 1.00 74.50 184 ASP A N 1
ATOM 1417 C CA . ASP A 1 184 ? 13.109 -4.799 12.711 1.00 74.50 184 ASP A CA 1
ATOM 1418 C C . ASP A 1 184 ? 14.149 -3.665 12.658 1.00 74.50 184 ASP A C 1
ATOM 1420 O O . ASP A 1 184 ? 13.876 -2.517 12.305 1.00 74.50 184 ASP A O 1
ATOM 1424 N N . PHE A 1 185 ? 15.393 -3.969 13.020 1.00 66.75 185 PHE A N 1
ATOM 1425 C CA . PHE A 1 185 ? 16.488 -2.988 12.964 1.00 66.75 185 PHE A CA 1
ATOM 1426 C C . PHE A 1 185 ? 17.351 -3.139 11.705 1.00 66.75 185 PHE A C 1
ATOM 1428 O O . PHE A 1 185 ? 18.361 -2.454 11.555 1.00 66.75 185 PHE A O 1
ATOM 1435 N N . ASN A 1 186 ? 16.972 -4.043 10.797 1.00 71.00 186 ASN A N 1
ATOM 1436 C CA . ASN A 1 186 ? 17.712 -4.341 9.580 1.00 71.00 186 ASN A CA 1
ATOM 1437 C C . ASN A 1 186 ? 16.917 -3.900 8.350 1.00 71.00 186 ASN A C 1
ATOM 1439 O O . ASN A 1 186 ? 15.956 -4.553 7.969 1.00 71.00 186 ASN A O 1
ATOM 1443 N N . GLN A 1 187 ? 17.394 -2.859 7.667 1.00 63.78 187 GLN A N 1
ATOM 1444 C CA . GLN A 1 187 ? 16.783 -2.325 6.44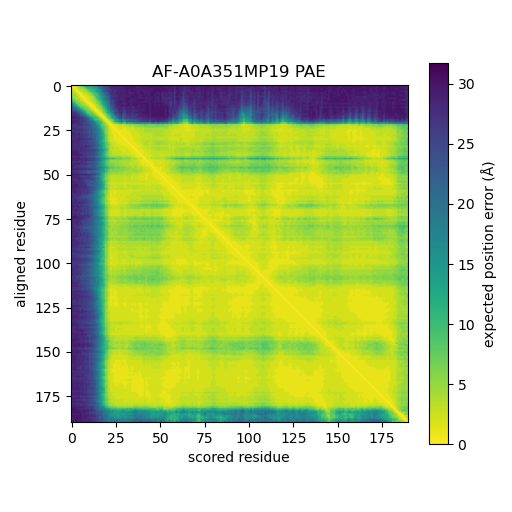2 1.00 63.78 187 GLN A CA 1
ATOM 1445 C C . GLN A 1 187 ? 16.733 -3.306 5.261 1.00 63.78 187 GLN A C 1
ATOM 1447 O O . GLN A 1 187 ? 16.150 -2.982 4.239 1.00 63.78 187 GLN A O 1
ATOM 1452 N N . ARG A 1 188 ? 17.361 -4.484 5.362 1.00 63.81 188 ARG A N 1
ATOM 1453 C CA . ARG A 1 188 ? 17.269 -5.547 4.347 1.00 63.81 188 ARG A CA 1
ATOM 1454 C C . ARG A 1 188 ? 16.118 -6.527 4.588 1.00 63.81 188 ARG A C 1
ATOM 1456 O O . ARG A 1 188 ? 15.960 -7.446 3.794 1.00 63.81 188 ARG A O 1
ATOM 1463 N N . ALA A 1 189 ? 15.400 -6.409 5.706 1.00 54.66 189 ALA A N 1
ATOM 1464 C CA . ALA A 1 189 ? 14.276 -7.286 6.046 1.00 54.66 189 ALA A CA 1
ATOM 1465 C C . ALA A 1 189 ? 12.960 -6.893 5.343 1.00 54.66 189 ALA A C 1
ATOM 1467 O O . ALA A 1 189 ? 11.974 -7.621 5.434 1.00 54.66 189 ALA A O 1
ATOM 1468 N N . ILE A 1 190 ? 12.987 -5.757 4.650 1.00 57.94 190 ILE A N 1
ATOM 1469 C CA . ILE A 1 190 ? 11.905 -5.084 3.933 1.00 57.94 190 ILE A CA 1
ATOM 1470 C C . ILE A 1 190 ? 12.368 -4.842 2.498 1.00 57.94 190 ILE A C 1
ATOM 1472 O O . ILE A 1 190 ? 13.092 -3.852 2.254 1.00 57.94 190 ILE A O 1
#

Secondary structure (DSSP, 8-state):
-------------------PPPP-PPPHHHHTSPP-S-----S-TT--TT--EEEE----B-TTSSSTTS-BSSEETTSSS-EE--SS----TT--GGG-EEEEEE-TTSPEEEE--TT-HHHHHHHHHHHHHTT--EEEEEEEGGGSS-TTSHHHHHHHHHHHHHHHHHHHHT-EEEEEEE----TT--